Protein AF-A0A2P9DT75-F1 (afdb_monomer_lite)

pLDDT: mean 78.81, std 13.26, range [36.59, 94.12]

Sequence (204 aa):
MEKSLADKIEKGCLRCGCALGGGVLPIWGLVGGLWYATWSQYVTQKALAAGIEKGITTVVSELKDVAQSFSRINIHISEMVNAETYRCPNSLTTSIYAAKENACVGNMVVAEACTEVGEGGNPFWFNLKVLNATTKGISAAKSAEEAEIATANAASAHLFSAIGYFILAILIIVLVMIIIYLVLRYRRKKKMNRKAQYTKLLNQ

Structure (mmCIF, N/CA/C/O backbone):
data_AF-A0A2P9DT75-F1
#
_entry.id   AF-A0A2P9DT75-F1
#
loop_
_atom_site.group_PDB
_atom_site.id
_atom_site.type_symbol
_atom_site.label_atom_id
_atom_site.label_alt_id
_atom_site.label_comp_id
_atom_site.label_asym_id
_atom_site.label_entity_id
_atom_site.label_seq_id
_atom_site.pdbx_PDB_ins_code
_atom_site.Cartn_x
_atom_site.Cartn_y
_atom_site.Cartn_z
_atom_site.occupancy
_atom_site.B_iso_or_equiv
_atom_site.auth_seq_id
_atom_site.auth_comp_id
_atom_site.auth_asym_id
_atom_site.auth_atom_id
_atom_site.pdbx_PDB_model_num
ATOM 1 N N . MET A 1 1 ? -27.196 -21.869 66.646 1.00 37.91 1 MET A N 1
ATOM 2 C CA . MET A 1 1 ? -26.205 -21.514 65.604 1.00 37.91 1 MET A CA 1
ATOM 3 C C . MET A 1 1 ? -26.944 -21.067 64.349 1.00 37.91 1 MET A C 1
ATOM 5 O O . MET A 1 1 ? -27.067 -21.825 63.396 1.00 37.91 1 MET A O 1
ATOM 9 N N . GLU A 1 2 ? -27.491 -19.856 64.343 1.00 36.59 2 GLU A N 1
ATOM 10 C CA . GLU A 1 2 ? -28.155 -19.325 63.151 1.00 36.59 2 GLU A CA 1
ATOM 11 C C . GLU A 1 2 ? -27.146 -18.472 62.389 1.00 36.59 2 GLU A C 1
ATOM 13 O O . GLU A 1 2 ? -26.828 -17.353 62.786 1.00 36.59 2 GLU A O 1
ATOM 18 N N . LYS A 1 3 ? -26.574 -19.035 61.318 1.00 45.88 3 LYS A N 1
ATOM 19 C CA . LYS A 1 3 ? -25.754 -18.261 60.380 1.00 45.88 3 LYS A CA 1
ATOM 20 C C . LYS A 1 3 ? -26.607 -17.106 59.866 1.00 45.88 3 LYS A C 1
ATOM 22 O O . LYS A 1 3 ? -27.654 -17.337 59.258 1.00 45.88 3 LYS A O 1
ATOM 27 N N . SER A 1 4 ? -26.172 -15.881 60.153 1.00 53.06 4 SER A N 1
ATOM 28 C CA . SER A 1 4 ? -26.916 -14.681 59.799 1.00 53.06 4 SER A CA 1
ATOM 29 C C . SER A 1 4 ? -27.124 -14.632 58.282 1.00 53.06 4 SER A C 1
ATOM 31 O O . SER A 1 4 ? -26.259 -15.012 57.490 1.00 53.06 4 SER A O 1
ATOM 33 N N . LEU A 1 5 ? -28.294 -14.159 57.854 1.00 56.06 5 LEU A N 1
ATOM 34 C CA . LEU A 1 5 ? -28.613 -13.953 56.437 1.00 56.06 5 LEU A CA 1
ATOM 35 C C . LEU A 1 5 ? -27.581 -13.064 55.717 1.00 56.06 5 LEU A C 1
ATOM 37 O O . LEU A 1 5 ? -27.454 -13.161 54.499 1.00 56.06 5 LEU A O 1
ATOM 41 N N . ALA A 1 6 ? -26.832 -12.237 56.454 1.00 53.69 6 ALA A N 1
ATOM 42 C CA . ALA A 1 6 ? -25.749 -11.420 55.917 1.00 53.69 6 ALA A CA 1
ATOM 43 C C . ALA A 1 6 ? -24.590 -12.278 55.377 1.00 53.69 6 ALA A C 1
ATOM 45 O O . ALA A 1 6 ? -24.172 -12.064 54.243 1.00 53.69 6 ALA A O 1
ATOM 46 N N . ASP A 1 7 ? -24.177 -13.318 56.107 1.00 54.97 7 ASP A N 1
ATOM 47 C CA . ASP A 1 7 ? -23.052 -14.196 55.739 1.00 54.97 7 ASP A CA 1
ATOM 48 C C . ASP A 1 7 ? -23.346 -15.023 54.462 1.00 54.97 7 ASP A C 1
ATOM 50 O O . ASP A 1 7 ? -22.465 -15.313 53.651 1.00 54.97 7 ASP A O 1
ATOM 54 N N . LYS A 1 8 ? -24.626 -15.353 54.210 1.00 58.62 8 LYS A N 1
ATOM 55 C CA . LYS A 1 8 ? -25.065 -16.006 52.957 1.00 58.62 8 LYS A CA 1
ATOM 56 C C . LYS A 1 8 ? -25.096 -15.051 51.7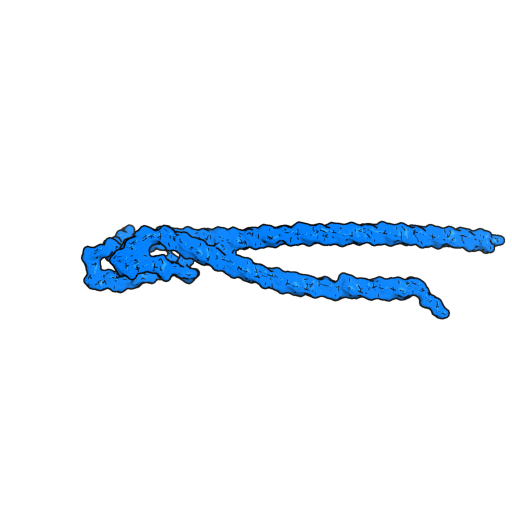61 1.00 58.62 8 LYS A C 1
ATOM 58 O O . LYS A 1 8 ? -24.769 -15.464 50.649 1.00 58.62 8 LYS A O 1
ATOM 63 N N . ILE A 1 9 ? -25.494 -13.797 51.973 1.00 57.72 9 ILE A N 1
ATOM 64 C CA . ILE A 1 9 ? -25.545 -12.775 50.915 1.00 57.72 9 ILE A CA 1
ATOM 65 C C . ILE A 1 9 ? -24.126 -12.342 50.524 1.00 57.72 9 ILE A C 1
ATOM 67 O O . ILE A 1 9 ? -23.852 -12.159 49.340 1.00 57.72 9 ILE A O 1
ATOM 71 N N . GLU A 1 10 ? -23.209 -12.257 51.487 1.00 56.53 10 GLU A N 1
ATOM 72 C CA . GLU A 1 10 ? -21.804 -11.905 51.262 1.00 56.53 10 GLU A CA 1
ATOM 73 C C . GLU A 1 10 ? -21.062 -12.985 50.457 1.00 56.53 10 GLU A C 1
ATOM 75 O O . GLU A 1 10 ? -20.386 -12.672 49.477 1.00 56.53 10 GLU A O 1
ATOM 80 N N . LYS A 1 11 ? -21.307 -14.273 50.744 1.00 56.38 11 LYS A N 1
ATOM 81 C CA . LYS A 1 11 ? -20.809 -15.393 49.919 1.00 56.38 11 LYS A CA 1
ATOM 82 C C . LYS A 1 11 ? -21.390 -15.428 48.504 1.00 56.38 11 LYS A C 1
ATOM 84 O O . LYS A 1 11 ? -20.686 -15.813 47.571 1.00 56.38 11 LYS A O 1
ATOM 89 N N . GLY A 1 12 ? -22.653 -15.031 48.330 1.00 60.88 12 GLY A N 1
ATOM 90 C CA . GLY A 1 12 ? -23.271 -14.878 47.008 1.00 60.88 12 GLY A CA 1
ATOM 91 C C . GLY A 1 12 ? -22.664 -13.719 46.211 1.00 60.88 12 GLY A C 1
ATOM 92 O O . GLY A 1 12 ? -22.390 -13.867 45.022 1.00 60.88 12 GLY A O 1
ATOM 93 N N . CYS A 1 13 ? -22.380 -12.598 46.882 1.00 56.56 13 CYS A N 1
ATOM 94 C CA . CYS A 1 13 ? -21.732 -11.425 46.298 1.00 56.56 13 CYS A CA 1
ATOM 95 C C . CYS A 1 13 ? -20.275 -11.708 45.891 1.00 56.56 13 CYS A C 1
ATOM 97 O O . CYS A 1 13 ? -19.894 -11.370 44.775 1.00 56.56 13 CYS A O 1
ATOM 99 N N . LEU A 1 14 ? -19.488 -12.409 46.722 1.00 52.69 14 LEU A N 1
ATOM 100 C CA . LEU A 1 14 ? -18.125 -12.832 46.363 1.00 52.69 14 LEU A CA 1
ATOM 101 C C . LEU A 1 14 ? -18.113 -13.785 45.158 1.00 52.69 14 LEU A C 1
ATOM 103 O O . LEU A 1 14 ? -17.276 -13.651 44.270 1.00 52.69 14 LEU A O 1
ATOM 107 N N . ARG A 1 15 ? -19.065 -14.727 45.087 1.00 56.38 15 ARG A N 1
ATOM 108 C CA . ARG A 1 15 ? -19.169 -15.662 43.954 1.00 56.38 15 ARG A CA 1
ATOM 109 C C . ARG A 1 15 ? -19.599 -14.977 42.654 1.00 56.38 15 ARG A C 1
ATOM 111 O O . ARG A 1 15 ? -19.032 -15.287 41.610 1.00 56.38 15 ARG A O 1
ATOM 118 N N . CYS A 1 16 ? -20.533 -14.025 42.707 1.00 55.44 16 CYS A N 1
ATOM 119 C CA . CYS A 1 16 ? -20.886 -13.205 41.541 1.00 55.44 16 CYS A CA 1
ATOM 120 C C . CYS A 1 16 ? -19.767 -12.229 41.154 1.00 55.44 16 CYS A C 1
ATOM 122 O O . CYS A 1 16 ? -19.531 -12.033 39.969 1.00 55.44 16 CYS A O 1
ATOM 124 N N . GLY A 1 17 ? -19.051 -11.650 42.122 1.00 54.38 17 GLY A N 1
ATOM 125 C CA . GLY A 1 17 ? -17.931 -10.737 41.884 1.00 54.38 17 GLY A CA 1
ATOM 126 C C . GLY A 1 17 ? -16.736 -11.416 41.214 1.00 54.38 17 GLY A C 1
ATOM 127 O O . GLY A 1 17 ? -16.158 -10.853 40.292 1.00 54.38 17 GLY A O 1
ATOM 128 N N . CYS A 1 18 ? -16.408 -12.656 41.590 1.00 54.81 18 CYS A N 1
ATOM 129 C CA . CYS A 1 18 ? -15.367 -13.432 40.908 1.00 54.81 18 CYS A CA 1
ATOM 130 C C . CYS A 1 18 ? -15.804 -13.910 39.510 1.00 54.81 18 CYS A C 1
ATOM 132 O O . CYS A 1 18 ? -14.984 -13.917 38.593 1.00 54.81 18 CYS A O 1
ATOM 134 N N . ALA A 1 19 ? -17.084 -14.255 39.318 1.00 54.53 19 ALA A N 1
ATOM 135 C CA . ALA A 1 19 ? -17.616 -14.658 38.012 1.00 54.53 19 ALA A CA 1
ATOM 136 C C . ALA A 1 19 ? -17.747 -13.481 37.023 1.00 54.53 19 ALA A C 1
ATOM 138 O O . ALA A 1 19 ? -17.464 -13.644 35.840 1.00 54.53 19 ALA A O 1
ATOM 139 N N . LEU A 1 20 ? -18.132 -12.293 37.503 1.00 50.06 20 LEU A N 1
ATOM 140 C CA . LEU A 1 20 ? -18.330 -11.095 36.676 1.00 50.06 20 L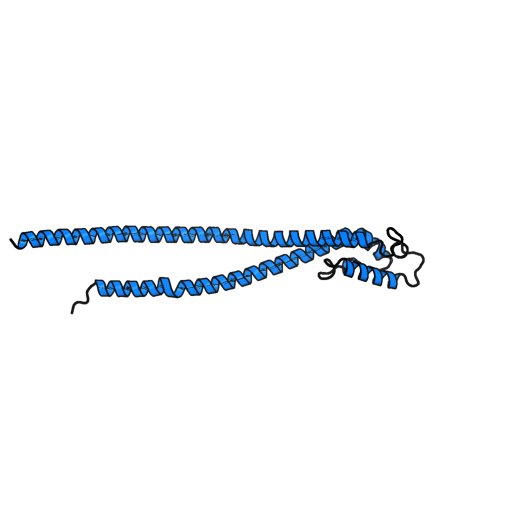EU A CA 1
ATOM 141 C C . LEU A 1 20 ? -17.069 -10.224 36.551 1.00 50.06 20 LEU A C 1
ATOM 143 O O . LEU A 1 20 ? -16.906 -9.547 35.542 1.00 50.06 20 LEU A O 1
ATOM 147 N N . GLY A 1 21 ? -16.174 -10.235 37.544 1.00 50.16 21 GLY A N 1
ATOM 148 C CA . GLY A 1 21 ? -14.983 -9.375 37.586 1.00 50.16 21 GLY A CA 1
ATOM 149 C C . GLY A 1 21 ? -13.648 -10.074 37.310 1.00 50.16 21 GLY A C 1
ATOM 150 O O . GLY A 1 21 ? -12.685 -9.393 36.980 1.00 50.16 21 GLY A O 1
ATOM 151 N N . GLY A 1 22 ? -13.559 -11.407 37.430 1.00 52.72 22 GLY A N 1
ATOM 152 C CA . GLY A 1 22 ? -12.276 -12.129 37.371 1.00 52.72 22 GLY A CA 1
ATOM 153 C C . GLY A 1 22 ? -12.006 -12.927 36.090 1.00 52.72 22 GLY A C 1
ATOM 154 O O . GLY A 1 22 ? -10.855 -13.045 35.687 1.00 52.72 22 GLY A O 1
ATOM 155 N N . GLY A 1 23 ? -13.040 -13.480 35.442 1.00 51.88 23 GLY A N 1
ATOM 156 C CA . GLY A 1 23 ? -12.865 -14.422 34.321 1.00 51.88 23 GLY A CA 1
ATOM 157 C C . GLY A 1 23 ? -13.148 -13.860 32.925 1.00 51.88 23 GLY A C 1
ATOM 158 O O . GLY A 1 23 ? -12.494 -14.246 31.962 1.00 51.88 23 GLY A O 1
ATOM 159 N N . VAL A 1 24 ? -14.103 -12.937 32.790 1.00 51.12 24 VAL A N 1
ATOM 160 C CA . VAL A 1 24 ? -14.586 -12.485 31.469 1.00 51.12 24 VAL A CA 1
ATOM 161 C C . VAL A 1 24 ? -13.695 -11.390 30.869 1.00 51.12 24 VAL A C 1
ATOM 163 O O . VAL A 1 24 ? -13.426 -11.402 29.672 1.00 51.12 24 VAL A O 1
ATOM 166 N N . LEU A 1 25 ? -13.168 -10.487 31.702 1.00 48.88 25 LEU A N 1
ATOM 167 C CA . LEU A 1 25 ? -12.306 -9.376 31.276 1.00 48.88 25 LEU A CA 1
ATOM 168 C C . LEU A 1 25 ? -10.976 -9.824 30.627 1.00 48.88 25 LEU A C 1
ATOM 170 O O . LEU A 1 25 ? -10.683 -9.350 29.528 1.00 48.88 25 LEU A O 1
ATOM 174 N N . PRO A 1 26 ? -10.176 -10.734 31.226 1.00 56.28 26 PRO A N 1
ATOM 175 C CA . PRO A 1 26 ? -8.904 -11.138 30.623 1.00 56.28 26 PRO A CA 1
ATOM 176 C C . PRO A 1 26 ? -9.085 -11.953 29.333 1.00 56.28 26 PRO A C 1
ATOM 178 O O . PRO A 1 26 ? -8.297 -11.803 28.401 1.00 56.28 26 PRO A O 1
ATOM 181 N N . ILE A 1 27 ? -10.142 -12.768 29.236 1.00 58.03 27 ILE A N 1
ATOM 182 C CA . ILE A 1 27 ? -10.408 -13.590 28.046 1.00 58.03 27 ILE A CA 1
ATOM 183 C C . ILE A 1 27 ? -10.910 -12.721 26.885 1.00 58.03 27 ILE A C 1
ATOM 185 O O . ILE A 1 27 ? -10.444 -12.888 25.761 1.00 58.03 27 ILE A O 1
ATOM 189 N N . TRP A 1 28 ? -11.796 -11.750 27.134 1.00 56.22 28 TRP A N 1
ATOM 190 C CA . TRP A 1 28 ? -12.231 -10.808 26.093 1.00 56.22 28 TRP A CA 1
ATOM 191 C C . TRP A 1 28 ? -11.101 -9.893 25.608 1.00 56.22 28 TRP A C 1
ATOM 193 O O . TRP A 1 28 ? -11.039 -9.602 24.415 1.00 56.22 28 TRP A O 1
ATOM 203 N N . GLY A 1 29 ? -10.173 -9.496 26.486 1.00 61.47 29 GLY A N 1
ATOM 204 C CA . GLY A 1 29 ? -8.979 -8.739 26.093 1.00 61.47 29 GLY A CA 1
ATOM 205 C C . GLY A 1 29 ? -8.028 -9.537 25.194 1.00 61.47 29 GLY A C 1
ATOM 206 O O . GLY A 1 29 ? -7.555 -9.020 24.183 1.00 61.47 29 GLY A O 1
ATOM 207 N N . LEU A 1 30 ? -7.796 -10.814 25.511 1.00 64.50 30 LEU A N 1
ATOM 208 C CA . LEU A 1 30 ? -6.952 -11.701 24.702 1.00 64.50 30 LEU A CA 1
ATOM 209 C C . LEU A 1 30 ? -7.590 -12.044 23.349 1.00 64.50 30 LEU A C 1
ATOM 211 O O . LEU A 1 30 ? -6.931 -11.929 22.317 1.00 64.50 30 LEU A O 1
ATOM 215 N N . VAL A 1 31 ? -8.874 -12.414 23.332 1.00 68.19 31 VAL A N 1
ATOM 216 C CA . VAL A 1 31 ? -9.584 -12.768 22.090 1.00 68.19 31 VAL A CA 1
ATOM 217 C C . VAL A 1 31 ? -9.755 -11.545 21.186 1.00 68.19 31 VAL A C 1
ATOM 219 O O . VAL A 1 31 ? -9.507 -11.641 19.985 1.00 68.19 31 VAL A O 1
ATOM 222 N N . GLY A 1 32 ? -10.104 -10.385 21.755 1.00 69.75 32 GLY A N 1
ATOM 223 C CA . GLY A 1 32 ? -10.221 -9.131 21.011 1.00 69.75 32 GLY A CA 1
ATOM 224 C C . GLY A 1 32 ? -8.886 -8.658 20.430 1.00 69.75 32 GLY A C 1
ATOM 225 O O . GLY A 1 32 ? -8.839 -8.240 19.274 1.00 69.75 32 GLY A O 1
ATOM 226 N N . GLY A 1 33 ? -7.791 -8.785 21.187 1.00 73.06 33 GLY A N 1
ATOM 227 C CA . GLY A 1 33 ? -6.447 -8.427 20.724 1.00 73.06 33 GLY A CA 1
ATOM 228 C C . GLY A 1 33 ? -5.952 -9.302 19.568 1.00 73.06 33 GLY A C 1
ATOM 229 O O . GLY A 1 33 ? -5.450 -8.777 18.576 1.00 73.06 33 GLY A O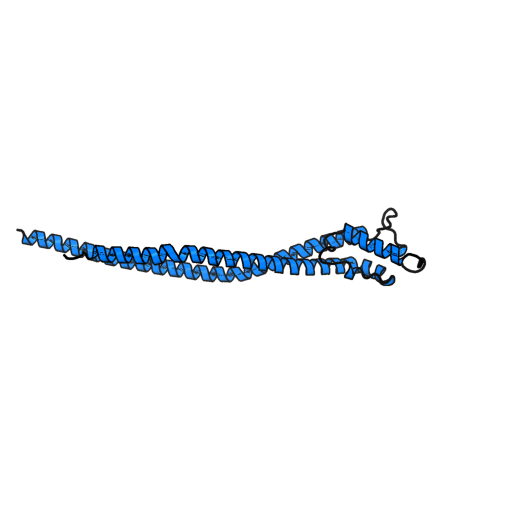 1
ATOM 230 N N . LEU A 1 34 ? -6.147 -10.623 19.656 1.00 76.38 34 LEU A N 1
ATOM 231 C CA . LEU A 1 34 ? -5.802 -11.568 18.584 1.00 76.38 34 LEU A CA 1
ATOM 232 C C . LEU A 1 34 ? -6.606 -11.295 17.308 1.00 76.38 34 LEU A C 1
ATOM 234 O O . LEU A 1 34 ? -6.030 -11.213 16.225 1.00 76.38 34 LEU A O 1
ATOM 238 N N . TRP A 1 35 ? -7.918 -11.084 17.439 1.00 74.50 35 TRP A N 1
ATOM 239 C CA . TRP A 1 35 ? -8.773 -10.742 16.302 1.00 74.50 35 TRP A CA 1
ATOM 240 C C . TRP A 1 35 ? -8.355 -9.428 15.636 1.00 74.50 35 TRP A C 1
ATOM 242 O O . TRP A 1 35 ? -8.257 -9.371 14.412 1.00 74.50 35 TRP A O 1
ATOM 252 N N . TYR A 1 36 ? -8.054 -8.389 16.419 1.00 73.88 36 TYR A N 1
ATOM 253 C CA . TYR A 1 36 ? -7.621 -7.097 15.884 1.00 73.88 36 TYR A CA 1
ATOM 254 C C . TYR A 1 36 ? -6.257 -7.180 15.181 1.00 73.88 36 TYR A C 1
ATOM 256 O O . TYR A 1 36 ? -6.054 -6.574 14.127 1.00 73.88 36 TYR A O 1
ATOM 264 N N . ALA A 1 37 ? -5.328 -7.977 15.716 1.00 80.00 37 ALA A N 1
ATOM 265 C CA . ALA A 1 37 ? -4.026 -8.209 15.097 1.00 80.00 37 ALA A CA 1
ATOM 266 C C . ALA A 1 37 ? -4.162 -8.937 13.749 1.00 80.00 37 ALA A C 1
ATOM 268 O O . ALA A 1 37 ? -3.636 -8.468 12.743 1.00 80.00 37 ALA A O 1
ATOM 269 N N . THR A 1 38 ? -4.932 -10.026 13.689 1.00 83.88 38 THR A N 1
ATOM 270 C CA . THR A 1 38 ? -5.146 -10.757 12.430 1.00 83.88 38 THR A CA 1
ATOM 271 C C . THR A 1 38 ? -5.901 -9.910 11.406 1.00 83.88 38 THR A C 1
ATOM 273 O O . THR A 1 38 ? -5.553 -9.908 10.226 1.00 83.88 38 THR A O 1
ATOM 276 N N . TRP A 1 39 ? -6.905 -9.147 11.842 1.00 82.69 39 TRP A N 1
ATOM 277 C CA . TRP A 1 39 ? -7.682 -8.293 10.949 1.00 82.69 39 TRP A CA 1
ATOM 278 C C . TRP A 1 39 ? -6.850 -7.131 10.387 1.00 82.69 39 TRP A C 1
ATOM 280 O O . TRP A 1 39 ? -6.887 -6.880 9.186 1.00 82.69 39 TRP A O 1
ATOM 290 N N . SER A 1 40 ? -6.023 -6.478 11.210 1.00 81.19 40 SER A N 1
ATOM 291 C CA . SER A 1 40 ? -5.112 -5.424 10.737 1.00 81.19 40 SER A CA 1
ATOM 292 C C . SER A 1 40 ? -4.049 -5.956 9.764 1.00 81.19 40 SER A C 1
ATOM 294 O O . SER A 1 40 ? -3.756 -5.310 8.756 1.00 81.19 40 SER A O 1
ATOM 296 N N . GLN A 1 41 ? -3.532 -7.167 9.982 1.00 85.00 41 GLN A N 1
ATOM 297 C CA . GLN A 1 41 ? -2.643 -7.837 9.025 1.00 85.00 41 GLN A CA 1
ATOM 298 C C . GLN A 1 41 ? -3.351 -8.165 7.703 1.00 85.00 41 GLN A C 1
ATOM 300 O O . GLN A 1 41 ? -2.796 -7.943 6.630 1.00 85.00 41 GLN A O 1
ATOM 305 N N . TYR A 1 42 ? -4.592 -8.648 7.758 1.00 87.06 42 TYR A N 1
ATOM 306 C CA . TYR A 1 42 ? -5.374 -8.943 6.559 1.00 87.06 42 TYR A CA 1
ATOM 307 C C . TYR A 1 42 ? -5.653 -7.683 5.725 1.00 87.06 42 TYR A C 1
ATOM 309 O O . TYR A 1 42 ? -5.434 -7.677 4.513 1.00 87.06 42 TYR A O 1
ATOM 317 N N . VAL A 1 43 ? -6.087 -6.595 6.371 1.00 88.44 43 VAL A N 1
ATOM 318 C CA . VAL A 1 43 ? -6.385 -5.323 5.692 1.00 88.44 43 VAL A CA 1
ATOM 319 C C . VAL A 1 43 ? -5.129 -4.733 5.055 1.00 88.44 43 VAL A C 1
ATOM 321 O O . VAL A 1 43 ? -5.179 -4.296 3.909 1.00 88.44 43 VAL A O 1
ATOM 324 N N . THR A 1 44 ? -3.990 -4.767 5.751 1.00 87.00 44 THR A N 1
ATOM 325 C CA . THR A 1 44 ? -2.722 -4.257 5.203 1.00 87.00 44 THR A CA 1
ATOM 326 C C . THR A 1 44 ? -2.233 -5.079 4.011 1.00 87.00 44 THR A C 1
ATOM 328 O O . THR A 1 44 ? -1.809 -4.497 3.016 1.00 87.00 44 THR A O 1
ATOM 331 N N . GLN A 1 45 ? -2.357 -6.410 4.044 1.00 91.56 45 GLN A N 1
ATOM 332 C CA . GLN A 1 45 ? -2.020 -7.256 2.892 1.00 91.56 45 GLN A CA 1
ATOM 333 C C . GLN A 1 45 ? -2.927 -6.989 1.688 1.00 91.56 45 GLN A C 1
ATOM 335 O O . GLN A 1 45 ? -2.437 -6.857 0.567 1.00 91.56 45 GLN A O 1
ATOM 340 N N . LYS A 1 46 ? -4.240 -6.871 1.910 1.00 91.12 46 LYS A N 1
ATOM 341 C CA . LYS A 1 46 ? -5.200 -6.574 0.841 1.00 91.12 46 LYS A CA 1
ATOM 342 C C . LYS A 1 46 ? -4.953 -5.194 0.223 1.00 91.12 46 LYS A C 1
ATOM 344 O O . LYS A 1 46 ? -4.948 -5.069 -0.998 1.00 91.12 46 LYS A O 1
ATOM 349 N N . ALA A 1 47 ? -4.690 -4.190 1.058 1.00 91.12 47 ALA A N 1
ATOM 350 C CA . ALA A 1 47 ? -4.360 -2.840 0.616 1.00 91.12 47 ALA A CA 1
ATOM 351 C C . ALA A 1 47 ? -3.072 -2.818 -0.218 1.00 91.12 47 ALA A C 1
ATOM 353 O O . ALA A 1 47 ? -3.069 -2.249 -1.305 1.00 91.12 47 ALA A O 1
ATOM 354 N N . LEU A 1 48 ? -2.011 -3.497 0.235 1.00 91.31 48 LEU A N 1
ATOM 355 C CA . LEU A 1 48 ? -0.760 -3.615 -0.520 1.00 91.31 48 LEU A CA 1
ATOM 356 C C . LEU A 1 48 ? -0.961 -4.304 -1.873 1.00 91.31 48 LEU A C 1
ATOM 358 O O . LEU A 1 48 ? -0.414 -3.842 -2.871 1.00 91.31 48 LEU A O 1
ATOM 362 N N . ALA A 1 49 ? -1.752 -5.380 -1.931 1.00 92.94 49 ALA A N 1
ATOM 363 C CA . ALA A 1 49 ? -2.043 -6.072 -3.186 1.00 92.94 49 ALA A CA 1
ATOM 364 C C . ALA A 1 49 ? -2.764 -5.152 -4.187 1.00 92.94 49 ALA A C 1
ATOM 366 O O . ALA A 1 49 ? -2.324 -5.023 -5.330 1.00 92.94 49 ALA A O 1
ATOM 367 N N . ALA A 1 50 ? -3.804 -4.445 -3.735 1.00 92.12 50 ALA A N 1
ATOM 368 C CA . ALA A 1 50 ? -4.526 -3.471 -4.552 1.00 92.12 50 ALA A CA 1
ATOM 369 C C . ALA A 1 50 ? -3.634 -2.290 -4.979 1.00 92.12 50 ALA A C 1
ATOM 371 O O . ALA A 1 50 ? -3.698 -1.835 -6.122 1.00 92.12 50 ALA A O 1
ATOM 372 N N . GLY A 1 51 ? -2.764 -1.818 -4.082 1.00 92.12 51 GLY A N 1
ATOM 373 C CA . GLY A 1 51 ? -1.775 -0.778 -4.356 1.00 92.12 51 GLY A CA 1
ATOM 374 C C . GLY A 1 51 ? -0.782 -1.178 -5.439 1.00 92.12 51 GLY A C 1
ATOM 375 O O . GLY A 1 51 ? -0.526 -0.406 -6.362 1.00 92.12 51 GLY A O 1
ATOM 376 N N . ILE A 1 52 ? -0.246 -2.397 -5.366 1.00 93.25 52 ILE A N 1
ATOM 377 C CA . ILE A 1 52 ? 0.677 -2.938 -6.369 1.00 93.25 52 ILE A CA 1
ATOM 378 C C . ILE A 1 52 ? -0.018 -3.057 -7.726 1.00 93.25 52 ILE A C 1
ATOM 380 O O . ILE A 1 52 ? 0.513 -2.570 -8.723 1.00 93.25 52 ILE A O 1
ATOM 384 N N . GLU A 1 53 ? -1.220 -3.632 -7.771 1.00 93.75 53 GLU A N 1
ATOM 385 C CA . GLU A 1 53 ? -1.992 -3.773 -9.009 1.00 93.75 53 GLU A CA 1
ATOM 386 C C . GLU A 1 53 ? -2.285 -2.406 -9.648 1.00 93.75 53 GLU A C 1
ATOM 388 O O . GLU A 1 53 ? -2.039 -2.188 -10.841 1.00 93.75 53 GLU A O 1
ATOM 393 N N . LYS A 1 54 ? -2.737 -1.433 -8.847 1.00 93.44 54 LYS A N 1
ATOM 394 C CA . LYS A 1 54 ? -3.027 -0.082 -9.339 1.00 93.44 54 LYS A CA 1
ATOM 395 C C . LYS A 1 54 ? -1.766 0.668 -9.765 1.00 93.44 54 LYS A C 1
ATOM 397 O O . LYS A 1 54 ? -1.780 1.386 -10.765 1.00 93.44 54 LYS A O 1
ATOM 402 N N . GLY A 1 55 ? -0.670 0.491 -9.034 1.00 91.31 55 GLY A N 1
ATOM 403 C CA . GLY A 1 55 ? 0.618 1.092 -9.350 1.00 91.31 55 GLY A CA 1
ATOM 404 C C . GLY A 1 55 ? 1.172 0.586 -10.677 1.00 91.31 55 GLY A C 1
ATOM 405 O O . GLY A 1 55 ? 1.468 1.392 -11.556 1.00 91.31 55 GLY A O 1
ATOM 406 N N . ILE A 1 56 ? 1.234 -0.737 -10.859 1.00 92.50 56 ILE A N 1
ATOM 407 C CA . ILE A 1 56 ? 1.717 -1.370 -12.095 1.00 92.50 56 ILE A CA 1
ATOM 408 C C . ILE A 1 56 ? 0.861 -0.944 -13.288 1.00 92.50 56 ILE A C 1
ATOM 410 O O . ILE A 1 56 ? 1.400 -0.480 -14.290 1.00 92.50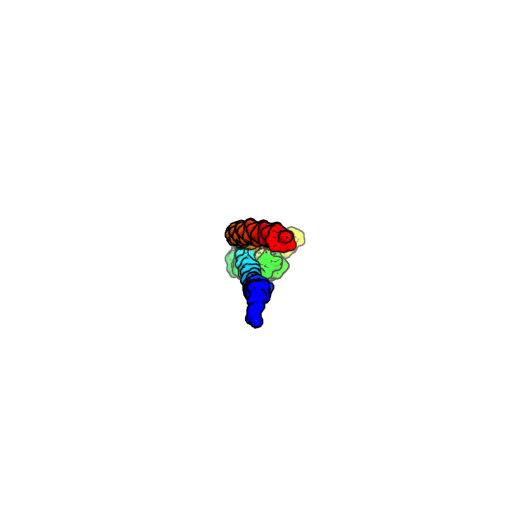 56 ILE A O 1
ATOM 414 N N . THR A 1 57 ? -0.467 -1.043 -13.180 1.00 94.12 57 THR A N 1
ATOM 415 C CA . THR A 1 57 ? -1.373 -0.666 -14.282 1.00 94.12 57 THR A CA 1
ATOM 416 C C . THR A 1 57 ? -1.204 0.797 -14.693 1.00 94.12 57 THR A C 1
ATOM 418 O O . THR A 1 57 ? -1.180 1.101 -15.887 1.00 94.12 57 THR A O 1
ATOM 421 N N . THR A 1 58 ? -0.999 1.694 -13.726 1.00 92.81 58 THR A N 1
ATOM 422 C CA . THR A 1 58 ? -0.729 3.115 -13.986 1.00 92.81 58 THR A CA 1
ATOM 423 C C . THR A 1 58 ? 0.605 3.305 -14.710 1.00 92.81 58 THR A C 1
ATOM 425 O O . THR A 1 58 ? 0.635 3.958 -15.753 1.00 92.81 58 THR A O 1
ATOM 428 N N . VAL A 1 59 ? 1.692 2.687 -14.230 1.00 91.38 59 VAL A N 1
ATOM 429 C CA . VAL A 1 59 ? 3.019 2.770 -14.872 1.00 91.38 59 VAL A CA 1
ATOM 430 C C . VAL A 1 59 ? 2.974 2.241 -16.305 1.00 91.38 59 VAL A C 1
ATOM 432 O O . VAL A 1 59 ? 3.469 2.902 -17.215 1.00 91.38 59 VAL A O 1
ATOM 435 N N . VAL A 1 60 ? 2.340 1.088 -16.530 1.00 91.81 60 VAL A N 1
ATOM 436 C CA . VAL A 1 60 ? 2.196 0.492 -17.869 1.00 91.81 60 VAL A CA 1
ATOM 437 C C . VAL A 1 60 ? 1.395 1.406 -18.800 1.00 91.81 60 VAL A C 1
ATOM 439 O O . VAL A 1 60 ? 1.755 1.554 -19.966 1.00 91.81 60 VAL A O 1
ATOM 442 N N . SER A 1 61 ? 0.339 2.055 -18.299 1.00 92.19 61 SER A N 1
ATOM 443 C CA . SER A 1 61 ? -0.472 2.980 -19.099 1.00 92.19 61 SER A CA 1
ATOM 444 C C . SER A 1 61 ? 0.285 4.251 -19.498 1.00 92.19 61 SER A C 1
ATOM 446 O O . SER A 1 61 ? 0.209 4.670 -20.650 1.00 92.19 61 SER A O 1
ATOM 448 N N . GLU A 1 62 ? 1.064 4.825 -18.581 1.00 91.56 62 GLU A N 1
ATOM 449 C CA . GLU A 1 62 ? 1.875 6.027 -18.817 1.00 91.56 62 GLU A CA 1
ATOM 450 C C . GLU A 1 62 ? 3.078 5.734 -19.726 1.00 91.56 62 GLU A C 1
ATOM 452 O O . GLU A 1 62 ? 3.520 6.593 -20.485 1.00 91.56 62 GLU A O 1
ATOM 457 N N . LEU A 1 63 ? 3.594 4.502 -19.691 1.00 90.25 63 LEU A N 1
ATOM 458 C CA . LEU A 1 63 ? 4.681 4.050 -20.558 1.00 90.25 63 LEU A CA 1
ATOM 459 C C . LEU A 1 63 ? 4.211 3.497 -21.902 1.00 90.25 63 LEU A C 1
ATOM 461 O O . LEU A 1 63 ? 5.052 3.043 -22.673 1.00 90.25 63 LEU A O 1
ATOM 465 N N . LYS A 1 64 ? 2.915 3.548 -22.224 1.00 89.50 64 LYS A N 1
ATOM 466 C CA . LYS A 1 64 ? 2.362 2.961 -23.452 1.00 89.50 64 LYS A CA 1
ATOM 467 C C . LYS A 1 64 ? 3.069 3.447 -24.720 1.00 89.50 64 LYS A C 1
ATOM 469 O O . LYS A 1 64 ? 3.414 2.625 -25.564 1.00 89.50 64 LYS A O 1
ATOM 474 N N . ASP A 1 65 ? 3.340 4.747 -24.819 1.00 85.44 65 ASP A N 1
ATOM 475 C CA . ASP A 1 65 ? 4.022 5.332 -25.980 1.00 85.44 65 ASP A CA 1
ATOM 476 C C . ASP A 1 65 ? 5.446 4.784 -26.128 1.00 85.44 65 ASP A C 1
ATOM 478 O O . ASP A 1 65 ? 5.874 4.413 -27.216 1.00 85.44 65 ASP A O 1
ATOM 482 N N . VAL A 1 66 ? 6.170 4.678 -25.007 1.00 85.00 66 VAL A N 1
ATOM 483 C CA . VAL A 1 66 ? 7.527 4.121 -24.981 1.00 85.00 66 VAL A CA 1
ATOM 484 C C . VAL A 1 66 ? 7.467 2.634 -25.329 1.00 85.00 66 VAL A C 1
ATOM 486 O O . VAL A 1 66 ? 8.160 2.180 -26.231 1.00 85.00 66 VAL A O 1
ATOM 489 N N . ALA A 1 67 ? 6.578 1.873 -24.691 1.00 86.25 67 ALA A N 1
ATOM 490 C CA . ALA A 1 67 ? 6.384 0.450 -24.952 1.00 86.25 67 ALA A CA 1
ATOM 491 C C . ALA A 1 67 ? 6.080 0.160 -26.428 1.00 86.25 67 ALA A C 1
ATOM 493 O O . ALA A 1 67 ? 6.548 -0.842 -26.962 1.00 86.25 67 ALA A O 1
ATOM 494 N N . GLN A 1 68 ? 5.355 1.045 -27.113 1.00 84.81 68 GLN A N 1
ATOM 495 C CA . GLN A 1 68 ? 5.054 0.895 -28.531 1.00 84.81 68 GLN A CA 1
ATOM 496 C C . GLN A 1 68 ? 6.299 1.050 -29.420 1.00 84.81 68 GLN A C 1
ATOM 498 O O . GLN A 1 68 ? 6.468 0.269 -30.360 1.00 84.81 68 GLN A O 1
ATOM 503 N N . SER A 1 69 ? 7.206 1.979 -29.096 1.00 80.31 69 SER A N 1
ATOM 504 C CA . SER A 1 69 ? 8.502 2.110 -29.781 1.00 80.31 69 SER A CA 1
ATOM 505 C C . SER A 1 69 ? 9.368 0.857 -29.604 1.00 80.31 69 SER A C 1
ATOM 507 O O . SER A 1 69 ? 9.991 0.387 -30.557 1.00 80.31 69 SER A O 1
ATOM 509 N N . PHE A 1 70 ? 9.353 0.268 -28.406 1.00 81.44 70 PHE A N 1
ATOM 510 C CA . PHE A 1 70 ? 10.108 -0.945 -28.071 1.00 81.44 70 PHE A CA 1
ATOM 511 C C . PHE A 1 70 ? 9.459 -2.244 -28.588 1.00 81.44 70 PHE A C 1
ATOM 513 O O . PHE A 1 70 ? 10.155 -3.213 -28.891 1.00 81.44 70 PHE A O 1
ATOM 520 N N . SER A 1 71 ? 8.144 -2.261 -28.809 1.00 83.12 71 SER A N 1
ATOM 521 C CA . SER A 1 71 ? 7.445 -3.423 -29.371 1.00 83.12 71 SER A CA 1
ATOM 522 C C . SER A 1 71 ? 7.918 -3.765 -30.786 1.00 83.12 71 SER A C 1
ATOM 524 O O . SER A 1 71 ? 7.888 -4.933 -31.168 1.00 83.12 71 SER A O 1
ATOM 526 N N . ARG A 1 72 ? 8.385 -2.775 -31.562 1.00 78.62 72 ARG A N 1
ATOM 527 C CA . ARG A 1 72 ? 8.930 -2.989 -32.917 1.00 78.62 72 ARG A CA 1
ATOM 528 C C . ARG A 1 72 ? 10.245 -3.777 -32.921 1.00 78.62 72 ARG A C 1
ATOM 530 O O . ARG A 1 72 ? 10.584 -4.372 -33.937 1.00 78.62 72 ARG A O 1
ATOM 537 N N . ILE A 1 73 ? 10.955 -3.803 -31.793 1.00 76.31 73 ILE A N 1
ATOM 538 C CA . ILE A 1 73 ? 12.189 -4.578 -31.576 1.00 76.31 73 ILE A CA 1
ATOM 539 C C . ILE A 1 73 ? 11.960 -5.794 -30.679 1.00 76.31 73 ILE A C 1
ATOM 541 O O . ILE A 1 73 ? 12.905 -6.329 -30.108 1.00 76.31 73 ILE A O 1
ATOM 545 N N . ASN A 1 74 ? 10.704 -6.242 -30.573 1.00 79.75 74 ASN A N 1
ATOM 546 C CA . ASN A 1 74 ? 10.304 -7.408 -29.789 1.00 79.75 74 ASN A CA 1
ATOM 547 C C . ASN A 1 74 ? 10.629 -7.281 -28.284 1.00 79.75 74 ASN A C 1
ATOM 549 O O . ASN A 1 74 ? 10.906 -8.275 -27.616 1.00 79.75 74 ASN A O 1
ATOM 553 N N . ILE A 1 75 ? 10.601 -6.054 -27.748 1.00 82.50 75 ILE A N 1
ATOM 554 C CA . ILE A 1 75 ? 10.756 -5.777 -26.315 1.00 82.50 75 ILE A CA 1
ATOM 555 C C . ILE A 1 75 ? 9.407 -5.337 -25.746 1.00 82.50 75 ILE A C 1
ATOM 557 O O . ILE A 1 75 ? 8.877 -4.280 -26.093 1.00 82.50 75 ILE A O 1
ATOM 561 N N . HIS A 1 76 ? 8.874 -6.125 -24.814 1.00 84.62 76 HIS A N 1
ATOM 562 C CA . HIS A 1 76 ? 7.628 -5.826 -24.116 1.00 84.62 76 HIS A CA 1
ATOM 563 C C . HIS A 1 76 ? 7.906 -5.191 -22.752 1.00 84.62 76 HIS A C 1
ATOM 565 O O . HIS A 1 76 ? 8.012 -5.870 -21.735 1.00 84.62 76 HIS A O 1
ATOM 571 N N . ILE A 1 77 ? 7.980 -3.856 -22.714 1.00 84.62 77 ILE A N 1
ATOM 572 C CA . ILE A 1 77 ? 8.200 -3.099 -21.466 1.00 84.62 77 ILE A CA 1
ATOM 573 C C . ILE A 1 77 ? 7.133 -3.419 -20.408 1.00 84.62 77 ILE A C 1
ATOM 575 O O . ILE A 1 77 ? 7.437 -3.429 -19.219 1.00 84.62 77 ILE A O 1
ATOM 579 N N . SER A 1 78 ? 5.902 -3.738 -20.821 1.00 85.38 78 SER A N 1
ATOM 580 C CA . SER A 1 78 ? 4.824 -4.143 -19.911 1.00 85.38 78 SER A CA 1
ATOM 581 C C . SER A 1 78 ? 5.177 -5.356 -19.050 1.00 85.38 78 SER A C 1
ATOM 583 O O . SER A 1 78 ? 4.754 -5.413 -17.904 1.00 85.38 78 SER A O 1
ATOM 585 N N . GLU A 1 79 ? 5.963 -6.300 -19.573 1.00 86.12 79 GLU A N 1
ATOM 586 C CA . GLU A 1 79 ? 6.389 -7.501 -18.839 1.00 86.12 79 GLU A CA 1
ATOM 587 C C . GLU A 1 79 ? 7.545 -7.211 -17.873 1.00 86.12 79 GLU A C 1
ATOM 589 O O . GLU A 1 79 ? 7.761 -7.940 -16.908 1.00 86.12 79 GLU A O 1
ATOM 594 N N . MET A 1 80 ? 8.274 -6.115 -18.100 1.00 84.75 80 MET A N 1
ATOM 595 C CA . MET A 1 80 ? 9.390 -5.683 -17.255 1.00 84.75 80 MET A CA 1
ATOM 596 C C . MET A 1 80 ? 8.916 -4.917 -16.010 1.00 84.75 80 MET A C 1
ATOM 598 O O . MET A 1 80 ? 9.666 -4.786 -15.039 1.00 84.75 80 MET A O 1
ATOM 602 N N . VAL A 1 81 ? 7.680 -4.404 -16.027 1.00 88.50 81 VAL A N 1
ATOM 603 C CA . VAL A 1 81 ? 7.055 -3.716 -14.892 1.00 88.50 81 VAL A CA 1
ATOM 604 C C . VAL A 1 81 ? 6.377 -4.748 -13.992 1.00 88.50 81 VAL A C 1
ATOM 606 O O . VAL A 1 81 ? 5.328 -5.293 -14.321 1.00 88.50 81 VAL A O 1
ATOM 609 N N . ASN A 1 82 ? 6.964 -4.995 -12.826 1.00 86.25 82 ASN A N 1
ATOM 610 C CA . ASN A 1 82 ? 6.454 -5.916 -11.817 1.00 86.25 82 ASN A CA 1
ATOM 611 C C . ASN A 1 82 ? 6.380 -5.225 -10.445 1.00 86.25 82 ASN A C 1
ATOM 613 O O . ASN A 1 82 ? 6.682 -4.037 -10.319 1.00 86.25 82 ASN A O 1
ATOM 617 N N . ALA A 1 83 ? 5.995 -5.971 -9.407 1.00 82.81 83 ALA A N 1
ATOM 618 C CA . ALA A 1 83 ? 5.835 -5.456 -8.044 1.00 82.81 83 ALA A CA 1
ATOM 619 C C . ALA A 1 83 ? 7.117 -4.849 -7.434 1.00 82.81 83 ALA A C 1
ATOM 621 O O . ALA A 1 83 ? 7.029 -4.034 -6.5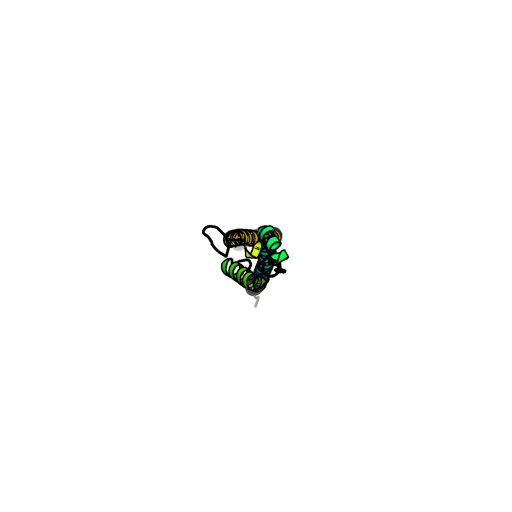15 1.00 82.81 83 ALA A O 1
ATOM 622 N N . GLU A 1 84 ? 8.292 -5.209 -7.946 1.00 79.25 84 GLU A N 1
ATOM 623 C CA . GLU A 1 84 ? 9.593 -4.744 -7.456 1.00 79.25 84 GLU A CA 1
ATOM 624 C C . GLU A 1 84 ? 10.141 -3.582 -8.299 1.00 79.25 84 GLU A C 1
ATOM 626 O O . GLU A 1 84 ? 10.728 -2.637 -7.767 1.00 79.25 84 GLU A O 1
ATOM 631 N N . THR A 1 85 ? 9.910 -3.600 -9.613 1.00 80.44 85 THR A N 1
ATOM 632 C CA . THR A 1 85 ? 10.460 -2.616 -10.554 1.00 80.44 85 THR A CA 1
ATOM 633 C C . THR A 1 85 ? 9.584 -1.376 -10.708 1.00 80.44 85 THR A C 1
ATOM 635 O O . THR A 1 85 ? 10.122 -0.298 -10.951 1.00 80.44 85 THR A O 1
ATOM 638 N N . TYR A 1 86 ? 8.264 -1.460 -10.486 1.00 83.56 86 TYR A N 1
ATOM 639 C CA . TYR A 1 86 ? 7.356 -0.319 -10.700 1.00 83.56 86 TYR A CA 1
ATOM 640 C C . TYR A 1 86 ? 7.589 0.867 -9.751 1.00 83.56 86 TYR A C 1
ATOM 642 O O . TYR A 1 86 ? 7.166 1.977 -10.058 1.00 83.56 86 TYR A O 1
ATOM 650 N N . ARG A 1 87 ? 8.237 0.640 -8.598 1.00 85.19 87 ARG A N 1
ATOM 651 C CA . ARG A 1 87 ? 8.633 1.688 -7.635 1.00 85.19 87 ARG A CA 1
ATOM 652 C C . ARG A 1 87 ? 10.076 2.165 -7.836 1.00 85.19 87 ARG A C 1
ATOM 654 O O . ARG A 1 87 ? 10.492 3.128 -7.196 1.00 85.19 87 ARG A O 1
ATOM 661 N N . CYS A 1 88 ? 10.842 1.498 -8.698 1.00 85.50 88 CYS A N 1
ATOM 662 C CA . CYS A 1 88 ? 12.285 1.667 -8.831 1.00 85.50 88 CYS A CA 1
ATOM 663 C C . CYS A 1 88 ? 12.632 2.213 -10.225 1.00 85.50 88 CYS A C 1
ATOM 665 O O . CYS A 1 88 ? 12.995 1.431 -11.109 1.00 85.50 88 CYS A O 1
ATOM 667 N N . PRO A 1 89 ? 12.583 3.544 -10.434 1.00 84.88 89 PRO A N 1
ATOM 668 C CA . PRO A 1 89 ? 12.746 4.129 -11.763 1.00 84.88 89 PRO A CA 1
ATOM 669 C C . PRO A 1 89 ? 14.123 3.819 -12.357 1.00 84.88 89 PRO A C 1
ATOM 671 O O . PRO A 1 89 ? 14.218 3.467 -13.525 1.00 84.88 89 PRO A O 1
ATOM 674 N N . ASN A 1 90 ? 15.186 3.859 -11.547 1.00 84.31 90 ASN A N 1
ATOM 675 C CA . ASN A 1 90 ? 16.544 3.572 -12.016 1.00 84.31 90 ASN A CA 1
ATOM 676 C C . ASN A 1 90 ? 16.695 2.120 -12.482 1.00 84.31 90 ASN A C 1
ATOM 678 O O . ASN A 1 90 ? 17.250 1.884 -13.548 1.00 84.31 90 ASN A O 1
ATOM 682 N N . SER A 1 91 ? 16.164 1.162 -11.712 1.00 86.00 91 SER A N 1
ATOM 683 C CA . SER A 1 91 ? 16.221 -0.262 -12.063 1.00 86.00 91 SER A CA 1
ATOM 684 C C . SER A 1 91 ? 15.483 -0.522 -13.376 1.00 86.00 91 SER A C 1
ATOM 686 O O . SER A 1 91 ? 16.051 -1.093 -14.303 1.00 86.00 91 SER A O 1
ATOM 688 N N . LEU A 1 92 ? 14.261 0.007 -13.502 1.00 86.00 92 LEU A N 1
ATOM 689 C CA . LEU A 1 92 ? 13.453 -0.132 -14.710 1.00 86.00 92 LEU A CA 1
ATOM 690 C C . LEU A 1 92 ? 14.133 0.518 -15.927 1.00 86.00 92 LEU A C 1
ATOM 692 O O . LEU A 1 92 ? 14.225 -0.108 -16.982 1.00 86.00 92 LEU A O 1
ATOM 696 N N . THR A 1 93 ? 14.677 1.730 -15.775 1.00 86.62 93 THR A N 1
ATOM 697 C CA . THR A 1 93 ? 15.421 2.420 -16.839 1.00 86.62 93 THR A CA 1
ATOM 698 C C . THR A 1 93 ? 16.644 1.615 -17.286 1.00 86.62 93 THR A C 1
ATOM 700 O O . THR A 1 93 ? 16.871 1.462 -18.487 1.00 86.62 93 THR A O 1
ATOM 703 N N . THR A 1 94 ? 17.419 1.065 -16.346 1.00 86.12 94 THR A N 1
ATOM 704 C CA . THR A 1 94 ? 18.594 0.238 -16.653 1.00 86.12 94 THR A CA 1
ATOM 705 C C . THR A 1 94 ? 18.207 -1.071 -17.335 1.00 86.12 94 THR A C 1
ATOM 707 O O . THR A 1 94 ? 18.840 -1.443 -18.321 1.00 86.12 94 THR A O 1
ATOM 710 N N . SER A 1 95 ? 17.153 -1.754 -16.878 1.00 86.44 95 SER A N 1
ATOM 711 C CA . SER A 1 95 ? 16.675 -2.985 -17.515 1.00 86.44 95 SER A CA 1
ATOM 712 C C . SER A 1 95 ? 16.208 -2.736 -18.949 1.00 86.44 95 SER A C 1
ATOM 714 O O . SER A 1 95 ? 16.591 -3.484 -19.848 1.00 86.44 95 SER A O 1
ATOM 716 N N . ILE A 1 96 ? 15.433 -1.670 -19.187 1.00 86.25 96 ILE A N 1
ATOM 717 C CA . ILE A 1 96 ? 14.985 -1.287 -20.538 1.00 86.25 96 ILE A CA 1
ATOM 718 C C . ILE A 1 96 ? 16.192 -0.971 -21.426 1.00 86.25 96 ILE A C 1
ATOM 720 O O . ILE A 1 96 ? 16.233 -1.381 -22.584 1.00 86.25 96 ILE A O 1
ATOM 724 N N . TYR A 1 97 ? 17.200 -0.283 -20.889 1.00 84.31 97 TYR A N 1
ATOM 725 C CA . TYR A 1 97 ? 18.414 0.031 -21.633 1.00 84.31 97 TYR A CA 1
ATOM 726 C C . TYR A 1 97 ? 19.231 -1.212 -21.999 1.00 84.31 97 TYR A C 1
ATOM 728 O O . TYR A 1 97 ? 19.648 -1.339 -23.144 1.00 84.31 97 TYR A O 1
ATOM 736 N N . ALA A 1 98 ? 19.414 -2.154 -21.074 1.00 85.88 98 ALA A N 1
ATOM 737 C CA . ALA A 1 98 ? 20.121 -3.401 -21.361 1.00 85.88 98 ALA A CA 1
ATOM 738 C C . ALA A 1 98 ? 19.389 -4.234 -22.430 1.00 85.88 98 ALA A C 1
ATOM 740 O O . ALA A 1 98 ? 20.015 -4.799 -23.328 1.00 85.88 98 ALA A O 1
ATOM 741 N N . ALA A 1 99 ? 18.052 -4.270 -22.375 1.00 84.56 99 ALA A N 1
ATOM 742 C CA . ALA A 1 99 ? 17.237 -4.905 -23.407 1.00 84.56 99 ALA A CA 1
ATOM 743 C C . ALA A 1 99 ? 17.399 -4.200 -24.764 1.00 84.56 99 ALA A C 1
ATOM 745 O O . ALA A 1 99 ? 17.588 -4.870 -25.780 1.00 84.56 99 ALA A O 1
ATOM 746 N N . LYS A 1 100 ? 17.396 -2.858 -24.769 1.00 83.50 100 LYS A N 1
ATOM 747 C CA . LYS A 1 100 ? 17.671 -2.033 -25.954 1.00 83.50 100 LYS A CA 1
ATOM 748 C C . LYS A 1 100 ? 19.012 -2.404 -26.573 1.00 83.50 100 LYS A C 1
ATOM 750 O O . LYS A 1 100 ? 19.074 -2.701 -27.757 1.00 83.50 100 LYS A O 1
ATOM 755 N N . GLU A 1 101 ? 20.074 -2.382 -25.776 1.00 81.25 101 GLU A N 1
ATOM 756 C CA . GLU A 1 101 ? 21.438 -2.607 -26.245 1.00 81.25 101 GLU A CA 1
ATOM 757 C C . GLU A 1 101 ? 21.564 -3.971 -26.924 1.00 81.25 101 GLU A C 1
ATOM 759 O O . GLU A 1 101 ? 22.007 -4.024 -28.066 1.00 81.25 101 GLU A O 1
ATOM 764 N N . ASN A 1 102 ? 21.040 -5.031 -26.299 1.00 82.50 102 ASN A N 1
ATOM 765 C CA . ASN A 1 102 ? 21.019 -6.379 -26.871 1.00 82.50 102 ASN A CA 1
ATOM 766 C C . ASN A 1 102 ? 20.210 -6.476 -28.174 1.00 82.50 102 ASN A C 1
ATOM 768 O O . ASN A 1 102 ? 20.649 -7.130 -29.118 1.00 82.50 102 ASN A O 1
ATOM 772 N N . ALA A 1 103 ? 19.039 -5.837 -28.248 1.00 79.50 103 ALA A N 1
ATOM 773 C CA . ALA A 1 103 ? 18.176 -5.902 -29.431 1.00 79.50 103 ALA A CA 1
ATOM 774 C C . ALA A 1 103 ? 18.685 -5.048 -30.606 1.00 79.50 103 ALA A C 1
ATOM 776 O O . ALA A 1 103 ? 18.391 -5.345 -31.764 1.00 79.50 103 ALA A O 1
ATOM 777 N N . CYS A 1 104 ? 19.452 -3.994 -30.321 1.00 77.88 104 CYS A N 1
ATOM 778 C CA . CYS A 1 104 ? 20.001 -3.094 -31.332 1.00 77.88 104 CYS A CA 1
ATOM 779 C C . CYS A 1 104 ? 21.353 -3.576 -31.903 1.00 77.88 104 CYS A C 1
ATOM 781 O O . CYS A 1 104 ? 21.845 -2.976 -32.863 1.00 77.88 104 CYS A O 1
ATOM 783 N N . VAL A 1 105 ? 21.955 -4.659 -31.381 1.00 70.81 105 VAL A N 1
ATOM 784 C CA . VAL A 1 105 ? 23.179 -5.246 -31.958 1.00 70.81 105 VAL A CA 1
ATOM 785 C C . VAL A 1 105 ? 22.863 -5.889 -33.314 1.00 70.81 105 VAL A C 1
ATOM 787 O O . VAL A 1 105 ? 22.141 -6.876 -33.403 1.00 70.81 105 VAL A O 1
ATOM 790 N N . GLY A 1 106 ? 23.425 -5.335 -34.392 1.00 62.97 106 GLY A N 1
ATOM 791 C CA . GLY A 1 106 ? 23.357 -5.914 -35.742 1.00 62.97 106 GLY A CA 1
ATOM 792 C C . GLY A 1 106 ? 22.099 -5.584 -36.559 1.00 62.97 106 GLY A C 1
ATOM 793 O O . GLY A 1 106 ? 22.060 -5.914 -37.741 1.00 62.97 106 GLY A O 1
ATOM 794 N N . ASN A 1 107 ? 21.111 -4.886 -35.987 1.00 59.81 107 ASN A N 1
ATOM 795 C CA . ASN A 1 107 ? 19.847 -4.526 -36.649 1.00 59.81 107 ASN A CA 1
ATOM 796 C C . ASN A 1 107 ? 19.706 -2.997 -36.819 1.00 59.81 107 ASN A C 1
ATOM 798 O O . ASN A 1 107 ? 18.697 -2.382 -36.477 1.00 59.81 107 ASN A O 1
ATOM 802 N N . MET A 1 108 ? 20.779 -2.369 -37.310 1.00 52.84 108 MET A N 1
ATOM 803 C CA . MET A 1 108 ? 21.050 -0.927 -37.203 1.00 52.84 108 MET A CA 1
ATOM 804 C C . MET A 1 108 ? 20.124 -0.011 -38.035 1.00 52.84 108 MET A C 1
ATOM 806 O O . MET A 1 108 ? 20.286 1.203 -37.983 1.00 52.84 108 MET A O 1
ATOM 810 N N . VAL A 1 109 ? 19.170 -0.546 -38.811 1.00 54.66 109 VAL A N 1
ATOM 811 C CA . VAL A 1 109 ? 18.508 0.227 -39.885 1.00 54.66 109 VAL A CA 1
ATOM 812 C C . VAL A 1 109 ? 17.011 0.524 -39.674 1.00 54.66 109 VAL A C 1
ATOM 814 O O . VAL A 1 109 ? 16.497 1.367 -40.399 1.00 54.66 109 VAL A O 1
ATOM 817 N N . VAL A 1 110 ? 16.269 -0.064 -38.717 1.00 56.09 110 VAL A N 1
ATOM 818 C CA . VAL A 1 110 ? 14.779 0.060 -38.783 1.00 56.09 110 VAL A CA 1
ATOM 819 C C . VAL A 1 110 ? 14.035 0.377 -37.474 1.00 56.09 110 VAL A C 1
ATOM 821 O O . VAL A 1 110 ? 12.822 0.574 -37.499 1.00 56.09 110 VAL A O 1
ATOM 824 N N . ALA A 1 111 ? 14.701 0.509 -36.327 1.00 64.31 111 ALA A N 1
ATOM 825 C CA . ALA A 1 111 ? 14.001 0.777 -35.068 1.00 64.31 111 ALA A CA 1
ATOM 826 C C . ALA A 1 111 ? 14.272 2.178 -34.508 1.00 64.31 111 ALA A C 1
ATOM 828 O O . ALA A 1 111 ? 15.347 2.441 -33.978 1.00 64.31 111 ALA A O 1
ATOM 829 N N . GLU A 1 112 ? 13.249 3.036 -34.553 1.00 67.31 112 GLU A N 1
ATOM 830 C CA . GLU A 1 112 ? 13.194 4.376 -33.939 1.00 67.31 112 GLU A CA 1
ATOM 831 C C . GLU A 1 112 ? 13.728 4.368 -32.489 1.00 67.31 112 GLU A C 1
ATOM 833 O O . GLU A 1 112 ? 14.573 5.184 -32.131 1.00 67.31 112 GLU A O 1
ATOM 838 N N . ALA A 1 113 ? 13.389 3.330 -31.712 1.00 73.62 113 ALA A N 1
ATOM 839 C CA . ALA A 1 113 ? 13.864 3.135 -30.340 1.00 73.62 113 ALA A CA 1
ATOM 840 C C . ALA A 1 113 ? 15.397 2.977 -30.191 1.00 73.62 113 ALA A C 1
ATOM 842 O O . ALA A 1 113 ? 15.935 3.288 -29.125 1.00 73.62 113 ALA A O 1
ATOM 843 N N . CYS A 1 114 ? 16.106 2.493 -31.221 1.00 74.50 114 CYS A N 1
ATOM 844 C CA . CYS A 1 114 ? 17.566 2.314 -31.212 1.00 74.50 114 CYS A CA 1
ATOM 845 C C . CYS A 1 114 ? 18.322 3.607 -31.551 1.00 74.50 114 CYS A C 1
ATOM 847 O O . CYS A 1 114 ? 19.453 3.784 -31.100 1.00 74.50 114 CYS A O 1
ATOM 849 N N . THR A 1 115 ? 17.709 4.492 -32.339 1.00 74.12 115 THR A N 1
ATOM 850 C CA . THR A 1 115 ? 18.329 5.723 -32.854 1.00 74.12 115 THR A CA 1
ATOM 851 C C . THR A 1 115 ? 17.880 6.982 -32.114 1.00 74.12 115 THR A C 1
ATOM 853 O O . THR A 1 115 ? 18.521 8.019 -32.253 1.00 74.12 115 THR A O 1
ATOM 856 N N . GLU A 1 116 ? 16.793 6.915 -31.339 1.00 73.56 116 GLU A N 1
ATOM 857 C CA . GLU A 1 116 ? 16.321 8.022 -30.505 1.00 73.56 116 GLU A CA 1
ATOM 858 C C . GLU A 1 116 ? 17.337 8.389 -29.418 1.00 73.56 116 GLU A C 1
ATOM 860 O O . GLU A 1 116 ? 17.863 7.542 -28.685 1.00 73.56 116 GLU A O 1
ATOM 865 N N . VAL A 1 117 ? 17.577 9.693 -29.294 1.00 71.88 117 VAL A N 1
ATOM 866 C CA . VAL A 1 117 ? 18.471 10.278 -28.300 1.00 71.88 117 VAL A CA 1
ATOM 867 C C . VAL A 1 117 ? 17.710 11.361 -27.545 1.00 71.88 117 VAL A C 1
ATOM 869 O O . VAL A 1 117 ? 16.944 12.126 -28.126 1.00 71.88 117 VAL A O 1
ATOM 872 N N . GLY A 1 118 ? 17.886 11.385 -26.229 1.00 68.81 118 GLY A N 1
ATOM 873 C CA . GLY A 1 118 ? 17.232 12.327 -25.338 1.00 68.81 118 GLY A CA 1
ATOM 874 C C . GLY A 1 118 ? 17.910 13.688 -25.337 1.00 68.81 118 GLY A C 1
ATOM 875 O O . GLY A 1 118 ? 18.904 13.934 -26.026 1.00 68.81 118 GLY A O 1
ATOM 876 N N . GLU A 1 119 ? 17.388 14.568 -24.493 1.00 66.06 119 GLU A N 1
ATOM 877 C CA . GLU A 1 119 ? 17.927 15.908 -24.292 1.00 66.06 119 GLU A CA 1
ATOM 878 C C . GLU A 1 119 ? 19.427 15.858 -23.942 1.00 66.06 119 GLU A C 1
ATOM 880 O O . GLU A 1 119 ? 19.867 15.056 -23.113 1.00 66.06 119 GLU A O 1
ATOM 885 N N . GLY A 1 120 ? 20.234 16.670 -24.631 1.00 67.75 120 GLY A N 1
ATOM 886 C CA . GLY A 1 120 ? 21.687 16.723 -24.431 1.00 67.75 120 GLY A CA 1
ATOM 887 C C . GLY A 1 120 ? 22.482 15.532 -24.982 1.00 67.75 120 GLY A C 1
ATOM 888 O O . GLY A 1 120 ? 23.635 15.359 -24.599 1.00 67.75 120 GLY A O 1
ATOM 889 N N . GLY A 1 121 ? 21.906 14.705 -25.860 1.00 70.75 121 GLY A N 1
ATOM 890 C CA . GLY A 1 121 ? 22.618 13.553 -26.426 1.00 70.75 121 GLY A CA 1
ATOM 891 C C . GLY A 1 121 ? 22.559 12.299 -25.545 1.00 70.75 121 GLY A C 1
ATOM 892 O O . GLY A 1 121 ? 23.338 11.367 -25.738 1.00 70.75 121 GLY A O 1
ATOM 893 N N . ASN A 1 122 ? 21.646 12.262 -24.569 1.00 74.12 122 ASN A N 1
ATOM 894 C CA . ASN A 1 122 ? 21.517 11.152 -23.633 1.00 74.12 122 ASN A CA 1
ATOM 895 C C . ASN A 1 122 ? 20.945 9.886 -24.320 1.00 74.12 122 ASN A C 1
ATOM 897 O O . ASN A 1 122 ? 19.815 9.928 -24.814 1.00 74.12 122 ASN A O 1
ATOM 901 N N . PRO A 1 123 ? 21.640 8.731 -24.295 1.00 70.81 123 PRO A N 1
ATOM 902 C CA . PRO A 1 123 ? 21.139 7.482 -24.882 1.00 70.81 123 PRO A CA 1
ATOM 903 C C . PRO A 1 123 ? 19.924 6.870 -24.144 1.00 70.81 123 PRO A C 1
ATOM 905 O O . PRO A 1 123 ? 19.315 5.921 -24.651 1.00 70.81 123 PRO A O 1
ATOM 908 N N . PHE A 1 124 ? 19.549 7.417 -22.979 1.00 79.25 124 PHE A N 1
ATOM 909 C CA . PHE A 1 124 ? 18.366 7.085 -22.173 1.00 79.25 124 PHE A CA 1
ATOM 910 C C . PHE A 1 124 ? 17.226 8.103 -22.372 1.00 79.25 124 PHE A C 1
ATOM 912 O O . PHE A 1 124 ? 16.735 8.708 -21.415 1.00 79.25 124 PHE A O 1
ATOM 919 N N . TRP A 1 125 ? 16.781 8.306 -23.612 1.00 82.75 125 TRP A N 1
ATOM 920 C CA . TRP A 1 125 ? 15.738 9.286 -23.956 1.00 82.75 125 TRP A CA 1
ATOM 921 C C . TRP A 1 125 ? 14.412 9.099 -23.190 1.00 82.75 125 TRP A C 1
ATOM 923 O O . TRP A 1 125 ? 13.691 10.061 -22.929 1.00 82.75 125 TRP A O 1
ATOM 933 N N . PHE A 1 126 ? 14.111 7.871 -22.766 1.00 85.88 126 PHE A N 1
ATOM 934 C CA . PHE A 1 126 ? 12.899 7.508 -22.032 1.00 85.88 126 PHE A CA 1
ATOM 935 C C . PHE A 1 126 ? 12.997 7.710 -20.509 1.00 85.88 126 PHE A C 1
ATOM 937 O O . PHE A 1 126 ? 11.987 7.567 -19.821 1.00 85.88 126 PHE A O 1
ATOM 944 N N . ASN A 1 127 ? 14.166 8.062 -19.958 1.00 88.00 127 ASN A N 1
ATOM 945 C CA . ASN A 1 127 ? 14.389 8.124 -18.506 1.00 88.00 127 ASN A CA 1
ATOM 946 C C . ASN A 1 127 ? 13.404 9.065 -17.789 1.00 88.00 127 ASN A C 1
ATOM 948 O O . ASN A 1 127 ? 12.798 8.694 -16.787 1.00 88.00 127 ASN A O 1
ATOM 952 N N . LEU A 1 128 ? 13.183 10.265 -18.335 1.00 87.75 128 LEU A N 1
ATOM 953 C CA . LEU A 1 128 ? 12.259 11.235 -17.739 1.00 87.75 128 LEU A CA 1
ATOM 954 C C . LEU A 1 128 ? 10.812 10.715 -17.730 1.00 87.75 128 LEU A C 1
ATOM 956 O O . LEU A 1 128 ? 10.091 10.898 -16.748 1.00 87.75 128 LEU A O 1
ATOM 960 N N . LYS A 1 129 ? 10.400 10.022 -18.802 1.00 89.12 129 LYS A N 1
ATOM 961 C CA . LYS A 1 129 ? 9.078 9.385 -18.891 1.00 89.12 129 LYS A CA 1
ATOM 962 C C . LYS A 1 129 ? 8.944 8.245 -17.882 1.00 89.12 129 LYS A C 1
ATOM 964 O O . LYS A 1 129 ? 7.931 8.183 -17.195 1.00 89.12 129 LYS A O 1
ATOM 969 N N . VAL A 1 130 ? 9.967 7.399 -17.739 1.00 89.00 130 VAL A N 1
ATOM 970 C CA . VAL A 1 130 ? 10.001 6.322 -16.734 1.00 89.00 130 VAL A CA 1
ATOM 971 C C . VAL A 1 130 ? 9.923 6.878 -15.319 1.00 89.00 130 VAL A C 1
ATOM 973 O O . VAL A 1 130 ? 9.142 6.373 -14.514 1.00 89.00 130 VAL A O 1
ATOM 976 N N . LEU A 1 131 ? 10.656 7.950 -15.022 1.00 89.88 131 LEU A N 1
ATOM 977 C CA . LEU A 1 131 ? 10.623 8.592 -13.714 1.00 89.88 131 LEU A CA 1
ATOM 978 C C . LEU A 1 131 ? 9.226 9.139 -13.399 1.00 89.88 131 LEU A C 1
ATOM 980 O O . LEU A 1 131 ? 8.667 8.803 -12.358 1.00 89.88 131 LEU A O 1
ATOM 984 N N . ASN A 1 132 ? 8.626 9.900 -14.319 1.00 91.44 132 ASN A N 1
ATOM 985 C CA . ASN A 1 132 ? 7.286 10.459 -14.133 1.00 91.44 132 ASN A CA 1
ATOM 986 C C . ASN A 1 132 ? 6.211 9.362 -14.010 1.00 91.44 132 ASN A C 1
ATOM 988 O O . ASN A 1 132 ? 5.392 9.393 -13.092 1.00 91.44 132 ASN A O 1
ATOM 992 N N . ALA A 1 133 ? 6.254 8.350 -14.883 1.00 91.62 133 ALA A N 1
ATOM 993 C CA . ALA A 1 133 ? 5.350 7.204 -14.829 1.00 91.62 133 ALA A CA 1
ATOM 994 C C . ALA A 1 133 ? 5.459 6.468 -13.488 1.00 91.62 133 ALA A C 1
ATOM 996 O O . ALA A 1 133 ? 4.443 6.180 -12.862 1.00 91.62 133 ALA A O 1
ATOM 997 N N . THR A 1 134 ? 6.682 6.234 -13.004 1.00 89.81 134 THR A N 1
ATOM 998 C CA . THR A 1 134 ? 6.941 5.604 -11.700 1.00 89.81 134 THR A CA 1
ATOM 999 C C . THR A 1 134 ? 6.398 6.456 -10.553 1.00 89.81 134 THR A C 1
ATOM 1001 O O . THR A 1 134 ? 5.729 5.936 -9.665 1.00 89.81 134 THR A O 1
ATOM 1004 N N . THR A 1 135 ? 6.608 7.776 -10.574 1.00 92.56 135 THR A N 1
ATOM 1005 C CA . THR A 1 135 ? 6.063 8.684 -9.551 1.00 92.56 135 THR A CA 1
ATOM 1006 C C . THR A 1 135 ? 4.534 8.658 -9.518 1.00 92.56 135 THR A C 1
ATOM 1008 O O . THR A 1 135 ? 3.950 8.548 -8.438 1.00 92.56 135 THR A O 1
ATOM 1011 N N . LYS A 1 136 ? 3.879 8.699 -10.684 1.00 92.94 136 LYS A N 1
ATOM 1012 C CA . LYS A 1 136 ? 2.419 8.554 -10.795 1.00 92.94 136 LYS A CA 1
ATOM 1013 C C . LYS A 1 136 ? 1.938 7.168 -10.361 1.00 92.94 136 LYS A C 1
ATOM 1015 O O . LYS A 1 136 ? 0.905 7.049 -9.713 1.00 92.94 136 LYS A O 1
ATOM 1020 N N . GLY A 1 137 ? 2.695 6.121 -10.672 1.00 91.12 137 GLY A N 1
ATOM 1021 C CA . GLY A 1 137 ? 2.429 4.762 -10.210 1.00 91.12 137 GLY A CA 1
ATOM 1022 C C . GLY A 1 137 ? 2.486 4.637 -8.691 1.00 91.12 137 GLY A C 1
ATOM 1023 O O . GLY A 1 137 ? 1.608 4.028 -8.088 1.00 91.12 137 GLY A O 1
ATOM 1024 N N . ILE A 1 138 ? 3.483 5.256 -8.055 1.00 91.31 138 ILE A N 1
ATOM 1025 C CA . ILE A 1 138 ? 3.632 5.282 -6.595 1.00 91.31 138 ILE A CA 1
ATOM 1026 C C . ILE A 1 138 ? 2.474 6.048 -5.945 1.00 91.31 138 ILE A C 1
ATOM 1028 O O . ILE A 1 138 ? 1.925 5.584 -4.944 1.00 91.31 138 ILE A O 1
ATOM 1032 N N . SER A 1 139 ? 2.069 7.193 -6.503 1.00 93.06 139 SER A N 1
ATOM 1033 C CA . SER A 1 139 ? 0.938 7.955 -5.962 1.00 93.06 139 SER A CA 1
ATOM 1034 C C . SER A 1 139 ? -0.392 7.218 -6.139 1.00 93.06 139 SER A C 1
ATOM 1036 O O . SER A 1 139 ? -1.184 7.164 -5.197 1.00 93.06 139 SER A O 1
ATOM 1038 N N . ALA A 1 140 ? -0.615 6.582 -7.292 1.00 92.81 140 ALA A N 1
ATOM 1039 C CA . ALA A 1 140 ? -1.786 5.746 -7.543 1.00 92.81 140 ALA A CA 1
ATOM 1040 C C . ALA A 1 140 ? -1.830 4.519 -6.619 1.00 92.81 140 ALA A C 1
ATOM 1042 O O . ALA A 1 140 ? -2.891 4.201 -6.082 1.00 92.81 140 ALA A O 1
ATOM 1043 N N . ALA A 1 141 ? -0.685 3.870 -6.382 1.00 92.19 141 ALA A N 1
ATOM 1044 C CA . ALA A 1 141 ? -0.569 2.760 -5.439 1.00 92.19 141 ALA A CA 1
ATOM 1045 C C . ALA A 1 141 ? -0.949 3.190 -4.019 1.00 92.19 141 ALA A C 1
ATOM 1047 O O . ALA A 1 141 ? -1.791 2.556 -3.391 1.00 92.19 141 ALA A O 1
ATOM 1048 N N . LYS A 1 142 ? -0.397 4.315 -3.548 1.00 92.75 142 LYS A N 1
ATOM 1049 C CA . LYS A 1 142 ? -0.709 4.863 -2.224 1.00 92.75 142 LYS A CA 1
ATOM 1050 C C . LYS A 1 142 ? -2.190 5.223 -2.086 1.00 92.75 142 LYS A C 1
ATOM 1052 O O . LYS A 1 142 ? -2.809 4.910 -1.076 1.00 92.75 142 LYS A O 1
ATOM 1057 N N . SER A 1 143 ? -2.775 5.838 -3.112 1.00 92.88 143 SER A N 1
ATOM 1058 C CA . SER A 1 143 ? -4.199 6.181 -3.107 1.00 92.88 143 SER A CA 1
ATOM 1059 C C . SER A 1 143 ? -5.095 4.937 -3.066 1.00 92.88 143 SER A C 1
ATOM 1061 O O . SER A 1 143 ? -6.104 4.938 -2.363 1.00 92.88 143 SER A O 1
ATOM 1063 N N . ALA A 1 144 ? -4.726 3.866 -3.774 1.00 92.50 144 ALA A N 1
ATOM 1064 C CA . ALA A 1 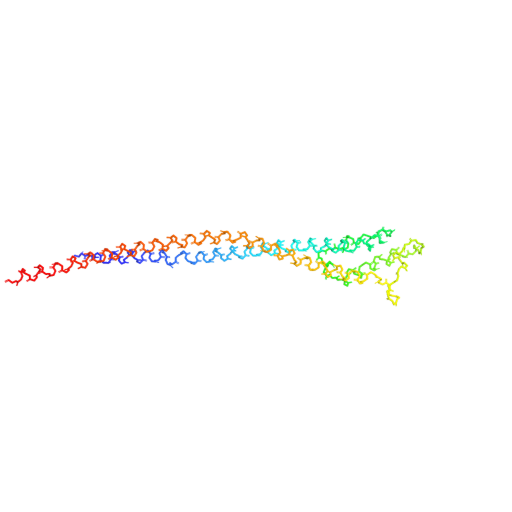144 ? -5.452 2.598 -3.728 1.00 92.50 144 ALA A CA 1
ATOM 1065 C C . ALA A 1 144 ? -5.308 1.889 -2.369 1.00 92.50 144 ALA A C 1
ATOM 1067 O O . ALA A 1 144 ? -6.297 1.379 -1.846 1.00 92.50 144 ALA A O 1
ATOM 1068 N N . GLU A 1 145 ? -4.115 1.914 -1.764 1.00 91.56 145 GLU A N 1
ATOM 1069 C CA . GLU A 1 145 ? -3.884 1.413 -0.402 1.00 91.56 145 GLU A CA 1
ATOM 1070 C C . GLU A 1 145 ? -4.775 2.148 0.616 1.00 91.56 145 GLU A C 1
ATOM 1072 O O . GLU A 1 145 ? -5.478 1.517 1.407 1.00 91.56 145 GLU A O 1
ATOM 1077 N N . GLU A 1 146 ? -4.801 3.483 0.565 1.00 91.12 146 GLU A N 1
ATOM 1078 C CA . GLU A 1 146 ? -5.634 4.318 1.439 1.00 91.12 146 GLU A CA 1
ATOM 1079 C C . GLU A 1 146 ? -7.134 4.064 1.229 1.00 91.12 146 GLU A C 1
ATOM 1081 O O . GLU A 1 146 ? -7.888 4.002 2.203 1.00 91.12 146 GLU A O 1
ATOM 1086 N N . ALA A 1 147 ? -7.573 3.864 -0.018 1.00 91.25 147 ALA A N 1
ATOM 1087 C CA . ALA A 1 147 ? -8.961 3.547 -0.339 1.00 91.25 147 ALA A CA 1
ATOM 1088 C C . ALA A 1 147 ? -9.390 2.188 0.240 1.00 91.25 147 ALA A C 1
ATOM 1090 O O . ALA A 1 147 ? -10.442 2.095 0.875 1.00 91.25 147 ALA A O 1
ATOM 1091 N N . GLU A 1 148 ? -8.572 1.143 0.096 1.00 90.88 148 GLU A N 1
ATOM 1092 C CA . GLU A 1 148 ? -8.862 -0.172 0.680 1.00 90.88 148 GLU A CA 1
ATOM 1093 C C . GLU A 1 148 ? -8.918 -0.108 2.214 1.00 90.88 148 GLU A C 1
ATOM 1095 O O . GLU A 1 148 ? -9.859 -0.624 2.821 1.00 90.88 148 GLU A O 1
ATOM 1100 N N . ILE A 1 149 ? -7.985 0.602 2.857 1.00 88.69 149 ILE A N 1
ATOM 1101 C CA . ILE A 1 149 ? -8.001 0.804 4.315 1.00 88.69 149 ILE A CA 1
ATOM 1102 C C . ILE A 1 149 ? -9.258 1.574 4.748 1.00 88.69 149 ILE A C 1
ATOM 1104 O O . ILE A 1 149 ? -9.913 1.196 5.722 1.00 88.69 149 ILE A O 1
ATOM 1108 N N . ALA A 1 150 ? -9.637 2.629 4.023 1.00 89.25 150 ALA A N 1
ATOM 1109 C CA . ALA A 1 150 ? -10.853 3.389 4.293 1.00 89.25 150 ALA A CA 1
ATOM 1110 C C . ALA A 1 150 ? -12.117 2.525 4.168 1.00 89.25 150 ALA A C 1
ATOM 1112 O O . ALA A 1 150 ? -12.985 2.595 5.038 1.00 89.25 150 ALA A O 1
ATOM 1113 N N . THR A 1 151 ? -12.216 1.671 3.143 1.00 88.44 151 THR A N 1
ATOM 1114 C CA . THR A 1 151 ? -13.364 0.758 2.993 1.00 88.44 151 THR A CA 1
ATOM 1115 C C . THR A 1 151 ? -13.431 -0.278 4.114 1.00 88.44 151 THR A C 1
ATOM 1117 O O . THR A 1 151 ? -14.512 -0.528 4.650 1.00 88.44 151 THR A O 1
ATOM 1120 N N . ALA A 1 152 ? -12.289 -0.825 4.543 1.00 85.00 152 ALA A N 1
ATOM 1121 C CA . ALA A 1 152 ? -12.226 -1.740 5.678 1.00 85.00 152 ALA A CA 1
ATOM 1122 C C . ALA A 1 152 ? -12.664 -1.056 6.986 1.00 85.00 152 ALA A C 1
ATOM 1124 O O . ALA A 1 152 ? -13.451 -1.620 7.749 1.00 85.00 152 ALA A O 1
ATOM 1125 N N . ASN A 1 153 ? -12.221 0.182 7.218 1.00 82.38 153 ASN A N 1
ATOM 1126 C CA . ASN A 1 153 ? -12.625 0.979 8.377 1.00 82.38 153 ASN A CA 1
ATOM 1127 C C . ASN A 1 153 ? -14.112 1.368 8.339 1.00 82.38 153 ASN A C 1
ATOM 1129 O O . ASN A 1 153 ? -14.778 1.373 9.372 1.00 82.38 153 ASN A O 1
ATOM 1133 N N . ALA A 1 154 ? -14.666 1.656 7.161 1.00 83.56 154 ALA A N 1
ATOM 1134 C CA . ALA A 1 154 ? -16.096 1.911 7.006 1.00 83.56 154 ALA A CA 1
ATOM 1135 C C . ALA A 1 154 ? -16.932 0.655 7.311 1.00 83.56 154 ALA A C 1
ATOM 1137 O O . ALA A 1 154 ? -17.957 0.737 7.987 1.00 83.56 154 ALA A O 1
ATOM 1138 N N . ALA A 1 155 ? -16.472 -0.523 6.881 1.00 81.94 155 ALA A N 1
ATOM 1139 C CA . ALA A 1 155 ? -17.124 -1.788 7.210 1.00 81.94 155 ALA A CA 1
ATOM 1140 C C . ALA A 1 155 ? -17.082 -2.082 8.721 1.00 81.94 155 ALA A C 1
ATOM 1142 O O . ALA A 1 155 ? -18.075 -2.544 9.288 1.00 81.94 155 ALA A O 1
ATOM 1143 N N . SER A 1 156 ? -15.970 -1.770 9.398 1.00 75.69 156 SER A N 1
ATOM 1144 C CA . SER A 1 156 ? -15.869 -1.943 10.851 1.00 75.69 156 SER A CA 1
ATOM 1145 C C . SER A 1 156 ? -16.686 -0.907 11.632 1.00 75.69 156 SER A C 1
ATOM 1147 O O . SER A 1 156 ? -17.240 -1.260 12.672 1.00 75.69 156 SER A O 1
ATOM 1149 N N . ALA A 1 157 ? -16.872 0.318 11.117 1.00 74.38 157 ALA A N 1
ATOM 1150 C CA . ALA A 1 157 ? -17.714 1.369 11.714 1.00 74.38 157 ALA A CA 1
ATOM 1151 C C . ALA A 1 157 ? -19.131 0.877 12.072 1.00 74.38 157 ALA A C 1
ATOM 1153 O O . ALA A 1 157 ? -19.657 1.191 13.144 1.00 74.38 157 ALA A O 1
ATOM 1154 N N . HIS A 1 158 ? -19.727 0.038 11.220 1.00 70.25 158 HIS A N 1
ATOM 1155 C CA . HIS A 1 158 ? -21.039 -0.561 11.478 1.00 70.25 158 HIS A CA 1
ATOM 1156 C C . HIS A 1 158 ? -21.064 -1.455 12.729 1.00 70.25 158 HIS A C 1
ATOM 1158 O O . HIS A 1 158 ? -22.055 -1.460 13.461 1.00 70.25 158 HIS A O 1
ATOM 1164 N N . LEU A 1 159 ? -19.970 -2.160 13.030 1.00 68.19 159 LEU A N 1
ATOM 1165 C CA . LEU A 1 159 ? -19.858 -2.994 14.230 1.00 68.19 159 LEU A CA 1
ATOM 1166 C C . LEU A 1 159 ? -19.777 -2.144 15.506 1.00 68.19 159 LEU A C 1
ATOM 1168 O O . LEU A 1 159 ? -20.339 -2.525 16.533 1.00 68.19 159 LEU A O 1
ATOM 1172 N N . PHE A 1 160 ? -19.155 -0.963 15.448 1.00 65.00 160 PHE A N 1
ATOM 1173 C CA . PHE A 1 160 ? -19.105 -0.046 16.593 1.00 65.00 160 PHE A CA 1
ATOM 1174 C C . PHE A 1 160 ? -20.487 0.493 16.971 1.00 65.00 160 PHE A C 1
ATOM 1176 O O . PHE A 1 160 ? -20.775 0.647 18.158 1.00 65.00 160 PHE A O 1
ATOM 1183 N N . SER A 1 161 ? -21.369 0.713 15.990 1.00 72.31 161 SER A N 1
ATOM 1184 C CA . SER A 1 161 ? -22.763 1.082 16.264 1.00 72.31 161 SER A CA 1
ATOM 1185 C C . SER A 1 161 ? -23.466 0.002 17.094 1.00 72.31 161 SER A C 1
ATOM 1187 O O . SER A 1 161 ? -24.067 0.309 18.124 1.00 72.31 161 SER A O 1
ATOM 1189 N N . ALA A 1 162 ? -23.298 -1.272 16.724 1.00 73.56 162 ALA A N 1
ATOM 1190 C CA . ALA A 1 162 ? -23.843 -2.395 17.484 1.00 73.56 162 ALA A CA 1
ATOM 1191 C C . ALA A 1 162 ? -23.283 -2.452 18.918 1.00 73.56 162 ALA A C 1
ATOM 1193 O O . ALA A 1 162 ? -24.049 -2.608 19.869 1.00 73.56 162 ALA A O 1
ATOM 1194 N N . ILE A 1 163 ? -21.972 -2.248 19.097 1.00 76.44 163 ILE A N 1
ATOM 1195 C CA . ILE A 1 163 ? -21.331 -2.192 20.424 1.00 76.44 163 ILE A CA 1
ATOM 1196 C C . ILE A 1 163 ? -21.927 -1.063 21.281 1.00 76.44 163 ILE A C 1
ATOM 1198 O O . ILE A 1 163 ? -22.191 -1.267 22.468 1.00 76.44 163 ILE A O 1
ATOM 1202 N N . GLY A 1 164 ? -22.207 0.102 20.689 1.00 77.38 164 GLY A N 1
ATOM 1203 C CA . GLY A 1 164 ? -22.861 1.219 21.376 1.00 77.38 164 GLY A CA 1
ATOM 1204 C C . GLY A 1 164 ? -24.224 0.841 21.966 1.00 77.38 164 GLY A C 1
ATOM 1205 O O . GLY A 1 164 ? -24.497 1.145 23.130 1.00 77.38 164 GLY A O 1
ATOM 1206 N N . TYR A 1 165 ? -25.051 0.107 21.214 1.00 80.00 165 TYR A N 1
ATOM 1207 C CA . TYR A 1 165 ? -26.338 -0.397 21.708 1.00 80.00 165 TYR A CA 1
ATOM 1208 C C . TYR A 1 165 ? -26.179 -1.409 22.848 1.00 80.00 165 TYR A C 1
ATOM 1210 O O . TYR A 1 165 ? -26.931 -1.348 23.822 1.00 80.00 165 TYR A O 1
ATOM 1218 N N . PHE A 1 166 ? -25.183 -2.298 22.774 1.00 85.00 166 PHE A N 1
ATOM 1219 C CA . PHE A 1 166 ? -24.879 -3.226 23.869 1.00 85.00 166 PHE A CA 1
ATOM 1220 C C . PHE A 1 166 ? -24.494 -2.485 25.158 1.00 85.00 166 PHE A C 1
ATOM 1222 O O . PHE A 1 166 ? -25.001 -2.820 26.230 1.00 85.00 166 PHE A O 1
ATOM 1229 N N . ILE A 1 167 ? -23.656 -1.447 25.071 1.00 86.19 167 ILE A N 1
ATOM 1230 C CA . ILE A 1 167 ? -23.261 -0.636 26.235 1.00 86.19 167 ILE A CA 1
ATOM 1231 C C . ILE A 1 167 ? -24.472 0.106 26.815 1.00 86.19 167 ILE A C 1
ATOM 1233 O O . ILE A 1 167 ? -24.683 0.078 28.030 1.00 86.19 167 ILE A O 1
ATOM 1237 N N . LEU A 1 168 ? -25.300 0.722 25.964 1.00 87.12 168 LEU A N 1
ATOM 1238 C CA . LEU A 1 168 ? -26.527 1.399 26.391 1.00 87.12 168 LEU A CA 1
ATOM 1239 C C . LEU A 1 168 ? -27.466 0.435 27.137 1.00 87.12 168 LEU A C 1
ATOM 1241 O O . LEU A 1 168 ? -27.980 0.770 28.204 1.00 87.12 168 LEU A O 1
ATOM 1245 N N . ALA A 1 169 ? -27.647 -0.783 26.618 1.00 88.19 169 ALA A N 1
ATOM 1246 C CA . ALA A 1 169 ? -28.470 -1.809 27.252 1.00 88.19 169 ALA A CA 1
ATOM 1247 C C . ALA A 1 169 ? -27.935 -2.212 28.638 1.00 88.19 169 ALA A C 1
ATOM 1249 O O . ALA A 1 169 ? -28.708 -2.296 29.595 1.00 88.19 169 ALA A O 1
ATOM 1250 N N . ILE A 1 170 ? -26.616 -2.396 28.783 1.00 89.44 170 ILE A N 1
ATOM 1251 C CA . ILE A 1 170 ? -25.983 -2.698 30.077 1.00 89.44 170 ILE A CA 1
ATOM 1252 C C . ILE A 1 170 ? -26.206 -1.551 31.073 1.00 89.44 170 ILE A C 1
ATOM 1254 O O . ILE A 1 170 ? -26.578 -1.806 32.220 1.00 89.44 170 ILE A O 1
ATOM 1258 N N . LEU A 1 171 ? -26.044 -0.292 30.650 1.00 90.75 171 LEU A N 1
ATOM 1259 C CA . LEU A 1 171 ? -26.279 0.877 31.507 1.00 90.75 171 LEU A CA 1
ATOM 1260 C C . LEU A 1 171 ? -27.728 0.944 32.012 1.00 90.75 171 LEU A C 1
ATOM 1262 O O . LEU A 1 171 ? -27.949 1.222 33.193 1.00 90.75 171 LEU A O 1
ATOM 1266 N N . ILE A 1 172 ? -28.708 0.634 31.157 1.00 92.75 172 ILE A N 1
ATOM 1267 C CA . ILE A 1 172 ? -30.128 0.578 31.539 1.00 92.75 172 ILE A CA 1
ATOM 1268 C C . ILE A 1 172 ? -30.365 -0.521 32.587 1.00 92.75 172 ILE A C 1
ATOM 1270 O O . ILE A 1 172 ? -31.011 -0.266 33.605 1.00 92.75 172 ILE A O 1
ATOM 1274 N N . ILE A 1 173 ? -29.807 -1.722 32.393 1.00 91.38 173 ILE A N 1
ATOM 1275 C CA . ILE A 1 173 ? -29.935 -2.834 33.352 1.00 91.38 173 ILE A CA 1
ATOM 1276 C C . ILE A 1 173 ? -29.326 -2.459 34.712 1.00 91.38 173 ILE A C 1
ATOM 1278 O O . ILE A 1 173 ? -29.944 -2.689 35.755 1.00 91.38 173 ILE A O 1
ATOM 1282 N N . VAL A 1 174 ? -28.140 -1.842 34.717 1.00 88.38 174 VAL A N 1
ATOM 1283 C CA . VAL A 1 174 ? -27.469 -1.383 35.943 1.00 88.38 174 VAL A CA 1
ATOM 1284 C C . VAL A 1 174 ? -28.293 -0.303 36.654 1.00 88.38 174 VAL A C 1
ATOM 1286 O O . VAL A 1 174 ? -28.469 -0.375 37.871 1.00 88.38 174 VAL A O 1
ATOM 1289 N N . LEU A 1 175 ? -28.867 0.656 35.920 1.00 92.75 175 LEU A N 1
ATOM 1290 C CA . LEU A 1 175 ? -29.763 1.674 36.482 1.00 92.75 175 LEU A CA 1
ATOM 1291 C C . LEU A 1 175 ? -30.999 1.054 37.145 1.00 92.75 175 LEU A C 1
ATOM 1293 O O . LEU A 1 175 ? -31.320 1.395 38.285 1.00 92.75 175 LEU A O 1
ATOM 1297 N N . VAL A 1 176 ? -31.664 0.106 36.479 1.00 93.06 176 VAL A N 1
ATOM 1298 C CA . VAL A 1 176 ? -32.827 -0.606 37.038 1.00 93.06 176 VAL A CA 1
ATOM 1299 C C . VAL A 1 176 ? -32.442 -1.364 38.312 1.00 93.06 176 VAL A C 1
ATOM 1301 O O . VAL A 1 176 ? -33.137 -1.262 39.326 1.00 93.06 176 VAL A O 1
ATOM 1304 N N . MET A 1 177 ? -31.301 -2.060 38.304 1.00 86.06 177 MET A N 1
ATOM 1305 C CA . MET A 1 177 ? -30.748 -2.740 39.480 1.00 86.06 177 MET A CA 1
ATOM 1306 C C . MET A 1 177 ? -30.519 -1.778 40.654 1.00 86.06 177 MET A C 1
ATOM 1308 O O . MET A 1 177 ? -30.881 -2.102 41.787 1.00 86.06 177 MET A O 1
ATOM 1312 N N . ILE A 1 178 ? -29.973 -0.583 40.399 1.00 87.69 178 ILE A N 1
ATOM 1313 C CA . ILE A 1 178 ? -29.757 0.452 41.420 1.00 87.69 178 ILE A CA 1
ATOM 1314 C C . ILE A 1 178 ? -31.092 0.956 41.979 1.00 87.69 178 ILE A C 1
ATOM 1316 O O . ILE A 1 178 ? -31.239 1.050 43.198 1.00 87.69 178 ILE A O 1
ATOM 1320 N N . ILE A 1 179 ? -32.084 1.234 41.127 1.00 90.69 179 ILE A N 1
ATOM 1321 C CA . ILE A 1 179 ? -33.413 1.696 41.561 1.00 90.69 179 ILE A CA 1
ATOM 1322 C C . ILE A 1 179 ? -34.076 0.642 42.456 1.00 90.69 179 ILE A C 1
ATOM 1324 O O . ILE A 1 179 ? -34.497 0.955 43.573 1.00 90.69 179 ILE A O 1
ATOM 1328 N N . ILE A 1 180 ? -34.116 -0.620 42.014 1.00 92.06 180 ILE A N 1
ATOM 1329 C CA . ILE A 1 180 ? -34.679 -1.732 42.796 1.00 92.06 180 ILE A CA 1
ATOM 1330 C C . ILE A 1 180 ? -33.928 -1.881 44.125 1.00 92.06 180 ILE A C 1
ATOM 1332 O O . ILE A 1 180 ? -34.549 -1.996 45.186 1.00 92.06 180 ILE A O 1
ATOM 1336 N N . TYR A 1 181 ? -32.596 -1.826 44.098 1.00 86.75 181 TYR A N 1
ATOM 1337 C CA . TYR A 1 181 ? -31.761 -1.891 45.294 1.00 86.75 181 TYR A CA 1
ATOM 1338 C C . TYR A 1 181 ? -32.078 -0.763 46.286 1.00 86.75 181 TYR A C 1
ATOM 1340 O O . TYR A 1 181 ? -32.262 -1.028 47.479 1.00 86.75 181 TYR A O 1
ATOM 1348 N N . LEU A 1 182 ? -32.201 0.482 45.813 1.00 86.56 182 LEU A N 1
ATOM 1349 C CA . LEU A 1 182 ? -32.534 1.638 46.646 1.00 86.56 182 LEU A CA 1
ATOM 1350 C C . LEU A 1 182 ? -33.933 1.509 47.260 1.00 86.56 182 LEU A C 1
ATOM 1352 O O . LEU A 1 182 ? -34.086 1.726 48.466 1.00 86.56 182 LEU A O 1
ATOM 1356 N N . VAL A 1 183 ? -34.934 1.071 46.488 1.00 89.00 183 VAL A N 1
ATOM 1357 C CA . VAL A 1 183 ? -36.300 0.821 46.985 1.00 89.00 183 VAL A CA 1
ATOM 1358 C C . VAL A 1 183 ? -36.300 -0.260 48.069 1.00 89.00 183 VAL A C 1
ATOM 1360 O O . VAL A 1 183 ? -36.888 -0.079 49.143 1.00 89.00 183 VAL A O 1
ATOM 1363 N N . LEU A 1 184 ? -35.610 -1.379 47.835 1.00 86.44 184 LEU A N 1
ATOM 1364 C CA . LEU A 1 184 ? -35.500 -2.468 48.807 1.00 86.44 184 LEU A CA 1
ATOM 1365 C C . LEU A 1 184 ? -34.756 -2.027 50.075 1.00 86.44 184 LEU A C 1
ATOM 1367 O O . LEU A 1 184 ? -35.192 -2.348 51.186 1.00 86.44 184 LEU A O 1
ATOM 1371 N N . ARG A 1 185 ? -33.667 -1.262 49.939 1.00 86.38 185 ARG A N 1
ATOM 1372 C CA . ARG A 1 185 ? -32.898 -0.716 51.068 1.00 86.38 185 ARG A CA 1
ATOM 1373 C C . ARG A 1 185 ? -33.743 0.243 51.899 1.00 86.38 185 ARG A C 1
ATOM 1375 O O . ARG A 1 185 ? -33.761 0.134 53.127 1.00 86.38 185 ARG A O 1
ATOM 1382 N N . TYR A 1 186 ? -34.486 1.130 51.242 1.00 86.88 186 TYR A N 1
ATOM 1383 C CA . TYR A 1 186 ? -35.388 2.068 51.902 1.00 86.88 186 TYR A CA 1
ATOM 1384 C C . TYR A 1 186 ? -36.484 1.336 52.691 1.00 86.88 186 TYR A C 1
ATOM 1386 O O . TYR A 1 186 ? -36.693 1.615 53.877 1.00 86.88 186 TYR A O 1
ATOM 1394 N N . ARG A 1 187 ? -37.121 0.320 52.088 1.00 85.81 187 ARG A N 1
ATOM 1395 C CA . ARG A 1 187 ? -38.139 -0.509 52.759 1.00 85.81 187 ARG A CA 1
ATOM 1396 C C . ARG A 1 187 ? -37.595 -1.211 54.007 1.00 85.81 187 ARG A C 1
ATOM 1398 O O . ARG A 1 187 ? -38.260 -1.192 55.046 1.00 85.81 187 ARG A O 1
ATOM 1405 N N . ARG A 1 188 ? -36.386 -1.787 53.947 1.00 85.06 188 ARG A N 1
ATOM 1406 C CA . ARG A 1 188 ? -35.749 -2.428 55.116 1.00 85.06 188 ARG A CA 1
ATOM 1407 C C . ARG A 1 188 ? -35.495 -1.425 56.241 1.00 85.06 188 ARG A C 1
ATOM 1409 O O . ARG A 1 188 ? -35.840 -1.711 57.386 1.00 85.06 188 ARG A O 1
ATOM 1416 N N . LYS A 1 189 ? -34.968 -0.237 55.919 1.00 77.31 189 LYS A N 1
ATOM 1417 C CA . LYS A 1 189 ? -34.674 0.811 56.913 1.00 77.31 189 LYS A CA 1
ATOM 1418 C C . LYS A 1 189 ? -35.949 1.300 57.612 1.00 77.31 189 LYS A C 1
ATOM 1420 O O . LYS A 1 189 ? -35.992 1.367 58.837 1.00 77.31 189 LYS A O 1
ATOM 1425 N N . LYS A 1 190 ? -37.032 1.524 56.857 1.00 81.25 190 LYS A N 1
ATOM 1426 C CA . LYS A 1 190 ? -38.343 1.899 57.417 1.00 81.25 190 LYS A CA 1
ATOM 1427 C C . LYS A 1 190 ? -38.916 0.820 58.343 1.00 81.25 190 LYS A C 1
ATOM 1429 O O . LYS A 1 190 ? -39.440 1.149 59.407 1.00 81.25 190 LYS A O 1
ATOM 1434 N N . LYS A 1 191 ? -38.792 -0.462 57.975 1.00 77.38 191 LYS A N 1
ATOM 1435 C CA . LYS A 1 191 ? -39.244 -1.587 58.815 1.00 77.38 191 LYS A CA 1
ATOM 1436 C C . LYS A 1 191 ? -38.480 -1.649 60.145 1.00 77.38 191 LYS A C 1
ATOM 1438 O O . LYS A 1 191 ? -39.103 -1.879 61.176 1.00 77.38 191 LYS A O 1
ATOM 1443 N N . MET A 1 192 ? -37.168 -1.400 60.135 1.00 82.00 192 MET A N 1
ATOM 1444 C CA . MET A 1 192 ? -36.337 -1.366 61.349 1.00 82.00 192 MET A CA 1
ATOM 1445 C C . MET A 1 192 ? -36.704 -0.197 62.274 1.00 82.00 192 MET A C 1
ATOM 1447 O O . MET A 1 192 ? -36.882 -0.404 63.471 1.00 82.00 192 MET A O 1
ATOM 1451 N N . ASN A 1 193 ? -36.906 1.003 61.721 1.00 81.50 193 ASN A N 1
ATOM 1452 C CA . ASN A 1 193 ? -37.279 2.182 62.510 1.00 81.50 193 ASN A CA 1
ATOM 1453 C C . ASN A 1 193 ? -38.638 2.013 63.202 1.00 81.50 193 ASN A C 1
ATOM 1455 O O . ASN A 1 193 ? -38.781 2.368 64.369 1.00 81.50 193 ASN A O 1
ATOM 1459 N N . ARG A 1 194 ? -39.622 1.418 62.510 1.00 81.81 194 ARG A N 1
ATOM 1460 C CA . ARG A 1 194 ? -40.920 1.099 63.124 1.00 81.81 194 ARG A CA 1
ATOM 1461 C C . ARG A 1 194 ? -40.772 0.102 64.270 1.00 81.81 194 ARG A C 1
ATOM 1463 O O . ARG A 1 194 ? -41.321 0.333 65.338 1.00 81.81 194 ARG A O 1
ATOM 1470 N N . LYS A 1 195 ? -39.994 -0.972 64.086 1.00 79.38 195 LYS A N 1
ATOM 1471 C CA . LYS A 1 195 ? -39.739 -1.955 65.154 1.00 79.38 195 LYS A CA 1
ATOM 1472 C C . LYS A 1 195 ? -39.114 -1.317 66.399 1.00 79.38 195 LYS A C 1
ATOM 1474 O O . LYS A 1 195 ? -39.565 -1.616 67.495 1.00 79.38 195 LYS A O 1
ATOM 1479 N N . ALA A 1 196 ? -38.148 -0.413 66.221 1.00 81.19 196 ALA A N 1
ATOM 1480 C CA . ALA A 1 196 ? -37.496 0.289 67.327 1.00 81.19 196 ALA A CA 1
ATOM 1481 C C . ALA A 1 196 ? -38.461 1.185 68.132 1.00 81.19 196 ALA A C 1
ATOM 1483 O O . ALA A 1 196 ? -38.302 1.328 69.342 1.00 81.19 196 ALA A O 1
ATOM 1484 N N . GLN A 1 197 ? -39.465 1.783 67.480 1.00 80.44 197 GLN A N 1
ATOM 1485 C CA . GLN A 1 197 ? -40.513 2.547 68.169 1.00 80.44 197 GLN A CA 1
ATOM 1486 C C . GLN A 1 197 ? -41.431 1.636 68.995 1.00 80.44 197 GLN A C 1
ATOM 1488 O O . GLN A 1 197 ? -41.688 1.941 70.155 1.00 80.44 197 GLN A O 1
ATOM 1493 N N . TYR A 1 198 ? -41.864 0.494 68.450 1.00 80.81 198 TYR A N 1
ATOM 1494 C CA . TYR A 1 198 ? -42.705 -0.453 69.195 1.00 80.81 198 TYR A CA 1
ATOM 1495 C C . TYR A 1 198 ? -41.993 -1.052 70.412 1.00 80.81 198 TYR A C 1
ATOM 1497 O O . TYR A 1 198 ? -42.601 -1.162 71.469 1.00 80.81 198 TYR A O 1
ATOM 1505 N N . THR A 1 199 ? -40.700 -1.377 70.307 1.00 85.25 199 THR A N 1
ATOM 1506 C CA . THR A 1 199 ? -39.918 -1.857 71.462 1.00 85.25 199 THR A CA 1
ATOM 1507 C C . THR A 1 199 ? -39.770 -0.813 72.565 1.00 85.25 199 THR A C 1
ATOM 1509 O O . THR A 1 199 ? -39.631 -1.180 73.723 1.00 85.25 199 THR A O 1
ATOM 1512 N N . LYS A 1 200 ? -39.800 0.483 72.233 1.00 83.94 200 LYS A N 1
ATOM 1513 C CA . LYS A 1 200 ? -39.766 1.551 73.243 1.00 83.94 200 LYS A CA 1
ATOM 1514 C C . LYS A 1 200 ? -41.095 1.685 73.984 1.00 83.94 200 LYS A C 1
ATOM 1516 O O . LYS A 1 200 ? -41.074 1.881 75.188 1.00 83.94 200 LYS A O 1
ATOM 1521 N N . LEU A 1 201 ? -42.219 1.559 73.276 1.00 86.56 201 LEU A N 1
ATOM 1522 C CA . LEU A 1 201 ? -43.559 1.650 73.869 1.00 86.56 201 LEU A CA 1
ATOM 1523 C C . LEU A 1 201 ? -43.907 0.454 74.769 1.00 86.56 201 LEU A C 1
ATOM 1525 O O . LEU A 1 201 ? -44.696 0.608 75.685 1.00 86.56 201 LEU A O 1
ATOM 1529 N N . LEU A 1 202 ? -43.341 -0.726 74.500 1.00 81.25 202 LEU A N 1
ATOM 1530 C CA . LEU A 1 202 ? -43.586 -1.955 75.271 1.00 81.25 202 LEU A CA 1
ATOM 1531 C C . LEU A 1 202 ? -42.747 -2.085 76.553 1.00 81.25 202 LEU A C 1
ATOM 1533 O O . LEU A 1 202 ? -43.049 -2.942 77.372 1.00 81.25 202 LEU A O 1
ATOM 1537 N N . ASN A 1 203 ? -41.680 -1.296 76.692 1.00 72.25 203 ASN A N 1
ATOM 1538 C CA . ASN A 1 203 ? -40.785 -1.316 77.857 1.00 72.25 203 ASN A CA 1
ATOM 1539 C C . ASN A 1 203 ? -41.091 -0.189 78.869 1.00 72.25 203 ASN A C 1
ATOM 1541 O O . ASN A 1 203 ? -40.292 0.032 79.780 1.00 72.25 203 ASN A O 1
ATOM 1545 N N . GLN A 1 204 ? -42.194 0.541 78.681 1.00 57.47 204 GLN A N 1
ATOM 1546 C CA . GLN A 1 204 ? -42.816 1.401 79.696 1.00 57.47 204 GLN A CA 1
ATOM 1547 C C . GLN A 1 204 ? -43.905 0.618 80.421 1.00 57.47 204 GLN A C 1
ATOM 1549 O O . GLN A 1 204 ? -44.046 0.850 81.639 1.00 57.47 204 GLN A O 1
#

Secondary structure (DSSP, 8-state):
----HHHHHHHHHHHHHHHHHTSHHHHHHHHHHHHHHHHHHHHHHHHHHHHHHHHHHHHHHHTHHHHHHHHTTT--HHHH--TTTTT-HHHHHHHHHHHHHHHHTT-TTS-HHHH---GGG-S-TTHHHHHHHHHHHHHHHHHHHHHHHHHHHHHHHHHHHHHHHHHHHHHHHHHHHHHHHHHHHHHHHHHHHHHHHHHHHTT-

Radius of gyration: 37.69 Å; chains: 1; bounding box: 67×38×120 Å

Foldseek 3Di:
DDDDPVVVVVVVVVVVCCVVPPPPVVVCVVVVVVVVVVLVVVLQVVLLVQLQVQLLVQLCVLCVVVQVLCVVLVDRLSVVRHSVCLLPLVVSLVVVVVVLVVSCVPVPPDGPLNPDADPPRHNSNCSVSSVVSSVVSNVRSVVSSVVSSVVSVVVVVVVVVVVVVVVVVVVVVVVVVVVVVVVVVVVVVVVVVVVVVVVVVVVD

Organism: Plasmodium reichenowi (NCBI:txid5854)

InterPro domains:
  IPR006373 Variant surface antigen Rifin [PF02009] (2-113)
  IPR006373 Variant surface antigen Rifin [PF02009] (134-204)
  IPR006373 Variant surface antigen Rifin [TIGR01477] (2-204)